Protein AF-A0A8H5ZX76-F1 (afdb_monomer)

Mean predicted aligned error: 10.45 Å

Radius of gyration: 18.91 Å; Cα contacts (8 Å, |Δi|>4): 348; chains: 1; bounding box: 47×40×50 Å

Nearest PDB structures (foldseek):
  5gxf-assembly1_B  TM=5.590E-01  e=1.821E-04  Ruegeria pomeroyi DSS-3
  8co4-assembly1_A  TM=6.534E-01  e=1.945E-02  Arabidopsis thaliana
  3nx4-assembly1_B  TM=5.456E-01  e=1.610E-03  Salmonella enterica subsp. enterica serovar Typhimurium str. LT2
  8ov9-assembly1_A  TM=5.724E-01  e=1.045E-01  Cyclocybe aegerita
  4a2c-assembly1_B  TM=4.705E-01  e=1.721E-01  Escherichia coli K-12

Solvent-accessible surface area (backbone atoms only — not comparable to full-atom values): 14217 Å² total; per-residue (Å²): 135,88,84,79,46,47,31,48,28,35,50,94,71,80,93,56,74,70,79,81,88,63,97,59,66,83,90,62,73,77,89,58,80,77,86,64,57,76,83,78,65,79,86,75,62,94,84,58,60,64,66,69,35,60,62,48,41,66,67,51,48,31,53,47,49,37,40,65,74,74,60,63,64,97,74,84,56,34,33,32,39,35,45,45,69,75,66,55,76,71,55,78,90,59,78,45,77,50,85,36,54,89,78,36,44,48,58,88,82,56,58,57,34,45,34,35,37,40,52,48,49,62,54,68,56,55,47,39,32,82,68,45,50,35,59,55,88,95,47,61,33,36,38,36,41,61,36,47,64,76,83,46,69,65,56,52,83,77,64,48,64,72,67,54,65,77,73,41,56,66,47,83,38,72,26,52,82,87,66,52,56,71,67,56,50,60,69,44,45,64,58,49,52,54,53,42,66,71,51,78,71,96,61,59,74,38,75,41,32,53,94,44,43,73,64,48,62,75,32,71,60,25,47,79,23,46,68,41,74,37,83,85,105

Organism: Petromyces alliaceus (NCBI:txid209559)

Sequence (233 aa):
MQRFHTALKWTELEPTRPQATCTTSPSSLRGCLPSAHKRQIFKLEPRVDSVAVAAPDNPVARSWMALQRRIIGDYWGRTVPRANKETLATVEELDDHVVLREPYALPPGVGPVHIILDCVSNGTAASGIPQTAQGVYGEKLQYGHVGNHMGRGAPLCDVLPMNMIQRRPISFLGSNAGCFAVQDWKTQMPEVLHMISGLEAPFEVFMAPLSEVASAWESEAALIKRLVVIPGL

Secondary structure (DSSP, 8-state):
-PPPEE--EE------PPPP--SS-GGG-SS------GGG--PPPTTS-HHHHHHHHHHHHHHHHHIIIII-SS--SEEEEEE-HHHHTT-TT-S--EE--TTT---TTS--EEEEEE---SS---THHHHH----TTSPEEEEE-S---SSS--HHHHS-THHHHHS-EEEEE-SGGGS-HHHHHHHHHHHHHHHHTSPPSS-EEEEEGGGHHHHHTSHHHHHSEEEEETT-

Foldseek 3Di:
DDDAQEEEEEDDDDQDFDDDPPVDDPVPPPDDPPPPPPLQDDDADPPFDPLLLVLCVQVLVLVVCCCPPPQDDPDHDYAYEYDYPVLVVLDPPHPYYDYADPLGADDPPQEAAQYYAYADAEDEDNLNHLVHHHHDAPHEREYEYEYHHPDDYDPSVVVHDPVSVVVHHYYYAYRHPVRDDSVSCSVCVVVSSVVSSPDDRSFAEDEDEPVCCVVVSPDPCSSRGRYDYDYPD

Structure (mmCIF, N/CA/C/O backbone):
data_AF-A0A8H5ZX76-F1
#
_entry.id   AF-A0A8H5ZX76-F1
#
loop_
_atom_site.group_PDB
_atom_site.id
_atom_site.type_symbol
_atom_site.label_atom_id
_atom_site.label_alt_id
_atom_site.label_comp_id
_atom_site.label_asym_id
_atom_site.label_entity_id
_atom_site.label_seq_id
_atom_site.pdbx_PDB_ins_code
_atom_site.Cartn_x
_atom_site.Cartn_y
_atom_site.Cartn_z
_atom_site.occupancy
_atom_site.B_iso_or_equiv
_atom_site.auth_seq_id
_atom_site.auth_comp_id
_atom_site.auth_asym_id
_atom_site.auth_atom_id
_atom_site.pdbx_PDB_model_num
ATOM 1 N N . MET A 1 1 ? -5.621 -21.187 -9.446 1.00 27.30 1 MET A N 1
ATOM 2 C CA . MET A 1 1 ? -4.831 -20.493 -8.408 1.00 27.30 1 MET A CA 1
ATOM 3 C C . MET A 1 1 ? -3.624 -19.879 -9.108 1.00 27.30 1 MET A C 1
ATOM 5 O O . MET A 1 1 ? -2.735 -20.618 -9.511 1.00 27.30 1 MET A O 1
ATOM 9 N N . GLN A 1 2 ? -3.667 -18.580 -9.418 1.00 26.27 2 GLN A N 1
ATOM 10 C CA . GLN A 1 2 ? -2.555 -17.871 -10.067 1.00 26.27 2 GLN A CA 1
ATOM 11 C C . GLN A 1 2 ? -1.504 -17.550 -8.995 1.00 26.27 2 GLN A C 1
ATOM 13 O O . GLN A 1 2 ? -1.848 -16.976 -7.965 1.00 26.27 2 GLN A O 1
ATOM 18 N N . ARG A 1 3 ? -0.253 -17.980 -9.197 1.00 24.61 3 ARG A N 1
ATOM 19 C CA . ARG A 1 3 ? 0.866 -17.669 -8.295 1.00 24.61 3 ARG A CA 1
ATOM 20 C C . ARG A 1 3 ? 1.514 -16.366 -8.756 1.00 24.61 3 ARG A C 1
ATOM 22 O O . ARG A 1 3 ? 2.030 -16.301 -9.868 1.00 24.61 3 ARG A O 1
ATOM 29 N N . PHE A 1 4 ? 1.458 -15.344 -7.911 1.00 30.14 4 PHE A N 1
ATOM 30 C CA . PHE A 1 4 ? 2.201 -14.099 -8.088 1.00 30.14 4 PHE A CA 1
ATOM 31 C C . PHE A 1 4 ? 3.596 -14.276 -7.482 1.00 30.14 4 PHE A C 1
ATOM 33 O O . PHE A 1 4 ? 3.701 -14.720 -6.344 1.00 30.14 4 PHE A O 1
ATOM 40 N N . HIS A 1 5 ? 4.651 -13.918 -8.217 1.00 31.56 5 HIS A N 1
ATOM 41 C CA . HIS A 1 5 ? 6.002 -13.850 -7.657 1.00 31.56 5 HIS A CA 1
ATOM 42 C C . HIS A 1 5 ? 6.218 -12.455 -7.055 1.00 31.56 5 HIS A C 1
ATOM 44 O O . HIS A 1 5 ? 6.108 -11.443 -7.757 1.00 31.56 5 HIS A O 1
ATOM 50 N N . THR A 1 6 ? 6.494 -12.381 -5.757 1.00 32.03 6 THR A N 1
ATOM 51 C CA . THR A 1 6 ? 6.547 -11.134 -4.981 1.00 32.03 6 THR A CA 1
ATOM 52 C C . THR A 1 6 ? 7.905 -11.017 -4.286 1.00 32.03 6 THR A C 1
ATOM 54 O O . THR A 1 6 ? 8.329 -11.922 -3.583 1.00 32.03 6 THR A O 1
ATOM 57 N N . ALA A 1 7 ? 8.596 -9.892 -4.483 1.00 29.67 7 ALA A N 1
ATOM 58 C CA . ALA A 1 7 ? 9.918 -9.571 -3.944 1.00 29.67 7 ALA A CA 1
ATOM 59 C C . ALA A 1 7 ? 9.867 -8.254 -3.145 1.00 29.67 7 ALA A C 1
ATOM 61 O O . ALA A 1 7 ? 9.905 -7.170 -3.725 1.00 29.67 7 ALA A O 1
ATOM 62 N N . LEU A 1 8 ? 9.779 -8.318 -1.817 1.00 28.95 8 LEU A N 1
ATOM 63 C CA . LEU A 1 8 ? 9.707 -7.144 -0.947 1.00 28.95 8 LEU A CA 1
ATOM 64 C C . LEU A 1 8 ? 11.082 -6.468 -0.752 1.00 28.95 8 LEU A C 1
ATOM 66 O O . LEU A 1 8 ? 12.129 -7.113 -0.730 1.00 28.95 8 LEU A O 1
ATOM 70 N N . LYS A 1 9 ? 11.087 -5.137 -0.617 1.00 38.53 9 LYS A N 1
ATOM 71 C CA . LYS A 1 9 ? 12.286 -4.281 -0.546 1.00 38.53 9 LYS A CA 1
ATOM 72 C C . LYS A 1 9 ? 12.264 -3.319 0.621 1.00 38.53 9 LYS A C 1
ATOM 74 O O . LYS A 1 9 ? 11.200 -2.962 1.103 1.00 38.53 9 LYS A O 1
ATOM 79 N N . TRP A 1 10 ? 13.444 -2.849 1.015 1.00 38.91 10 TRP A N 1
ATOM 80 C CA . TRP A 1 10 ? 13.631 -2.083 2.243 1.00 38.91 10 TRP A CA 1
ATOM 81 C C . TRP A 1 10 ? 14.367 -0.748 2.094 1.00 38.91 10 TRP A C 1
ATOM 83 O O . TRP A 1 10 ? 15.227 -0.631 1.225 1.00 38.91 10 TRP A O 1
ATOM 93 N N . THR A 1 11 ? 14.083 0.201 3.001 1.00 30.38 11 THR A N 1
ATOM 94 C CA . THR A 1 11 ? 14.938 1.356 3.354 1.00 30.38 11 THR A CA 1
ATOM 95 C C . THR A 1 11 ? 14.938 1.624 4.868 1.00 30.38 11 THR A C 1
ATOM 97 O O . THR A 1 11 ? 13.884 1.540 5.496 1.00 30.38 11 THR A O 1
ATOM 100 N N . GLU A 1 12 ? 16.104 1.959 5.435 1.00 26.73 12 GLU A N 1
ATOM 101 C CA . GLU A 1 12 ? 16.330 2.279 6.859 1.00 26.73 12 GLU A CA 1
ATOM 102 C C . GLU A 1 12 ? 15.584 3.567 7.235 1.00 26.73 12 GLU A C 1
ATOM 104 O O . GLU A 1 12 ? 15.950 4.645 6.769 1.00 26.73 12 GLU A O 1
ATOM 109 N N . LEU A 1 13 ? 14.493 3.465 8.000 1.00 37.62 13 LEU A N 1
ATOM 110 C CA . LEU A 1 13 ? 13.677 4.618 8.386 1.00 37.62 13 LEU A CA 1
ATOM 111 C C . LEU A 1 13 ? 13.185 4.477 9.826 1.00 37.62 13 LEU A C 1
ATOM 113 O O . LEU A 1 13 ? 12.739 3.408 10.237 1.00 37.62 13 LEU A O 1
ATOM 117 N N . GLU A 1 14 ? 13.265 5.583 10.565 1.00 33.66 14 GLU A N 1
ATOM 118 C CA . GLU A 1 14 ? 12.812 5.700 11.952 1.00 33.66 14 GLU A CA 1
ATOM 119 C C . GLU A 1 14 ? 11.299 5.433 12.091 1.00 33.66 14 GLU A C 1
ATOM 121 O O . GLU A 1 14 ? 10.531 5.735 11.166 1.00 33.66 14 GLU A O 1
ATOM 126 N N . PRO A 1 15 ? 10.838 4.907 13.242 1.00 36.09 15 PRO A N 1
ATOM 127 C CA . PRO A 1 15 ? 9.416 4.719 13.510 1.00 36.09 15 PRO A CA 1
ATOM 128 C C . PRO A 1 15 ? 8.674 6.061 13.436 1.00 36.09 15 PRO A C 1
ATOM 130 O O . PRO A 1 15 ? 9.053 7.044 14.072 1.00 36.09 15 PRO A O 1
ATOM 133 N N . THR A 1 16 ? 7.601 6.122 12.644 1.00 45.28 16 THR A N 1
ATOM 134 C CA . THR A 1 16 ? 6.800 7.345 12.474 1.00 45.28 16 THR A CA 1
ATOM 135 C C . THR A 1 16 ? 5.389 7.192 13.008 1.00 45.28 16 THR A C 1
ATOM 137 O O . THR A 1 16 ? 4.807 6.113 12.958 1.00 45.28 16 THR A O 1
ATOM 140 N N . ARG A 1 17 ? 4.832 8.324 13.453 1.00 47.00 17 ARG A N 1
ATOM 141 C CA . ARG A 1 17 ? 3.482 8.448 14.012 1.00 47.00 17 ARG A CA 1
ATOM 142 C C . ARG A 1 17 ? 2.399 7.849 13.102 1.00 47.00 17 ARG A C 1
ATOM 144 O O . ARG A 1 17 ? 2.505 7.979 11.877 1.00 47.00 17 ARG A O 1
ATOM 151 N N . PRO A 1 18 ? 1.330 7.267 13.677 1.00 39.28 18 PRO A N 1
ATOM 152 C CA . PRO A 1 18 ? 0.197 6.777 12.907 1.00 39.28 18 PRO A CA 1
ATOM 153 C C . PRO A 1 18 ? -0.405 7.928 12.095 1.00 39.28 18 PRO A C 1
ATOM 155 O O . PRO A 1 18 ? -0.518 9.057 12.570 1.00 39.28 18 PRO A O 1
ATOM 158 N N . GLN A 1 19 ? -0.774 7.655 10.844 1.00 41.47 19 GLN A N 1
ATOM 159 C CA . GLN A 1 19 ? -1.487 8.605 9.990 1.00 41.47 19 GLN A CA 1
ATOM 160 C C . GLN A 1 19 ? -2.975 8.250 9.965 1.00 41.47 19 GLN A C 1
ATOM 162 O O . GLN A 1 19 ? -3.356 7.167 9.514 1.00 41.47 19 GLN A O 1
ATOM 167 N N . ALA A 1 20 ? -3.831 9.178 10.399 1.00 35.56 20 ALA A N 1
ATOM 168 C CA . ALA A 1 20 ? -5.268 9.091 10.168 1.00 35.56 20 ALA A CA 1
ATOM 169 C C . ALA A 1 20 ? -5.545 9.653 8.781 1.00 35.56 20 ALA A C 1
ATOM 171 O O . ALA A 1 20 ? -5.401 10.850 8.547 1.00 35.56 20 ALA A O 1
ATOM 172 N N . THR A 1 21 ? -6.037 8.819 7.872 1.00 30.53 21 THR A N 1
ATOM 173 C CA . THR A 1 21 ? -6.887 9.331 6.798 1.00 30.53 21 THR A CA 1
ATOM 174 C C . THR A 1 21 ? -8.313 9.398 7.317 1.00 30.53 21 THR A C 1
ATOM 176 O O . THR A 1 21 ? -9.112 8.508 7.052 1.00 30.53 21 THR A O 1
ATOM 179 N N . CYS A 1 22 ? -8.616 10.444 8.087 1.00 28.52 22 CYS A N 1
ATOM 180 C CA . CYS A 1 22 ? -9.990 10.880 8.280 1.00 28.52 22 CYS A CA 1
ATOM 181 C C . CYS A 1 22 ? -10.283 11.896 7.171 1.00 28.52 22 CYS A C 1
ATOM 183 O O . CYS A 1 22 ? -9.659 12.953 7.118 1.00 28.52 22 CYS A O 1
ATOM 185 N N . THR A 1 23 ? -11.203 11.587 6.259 1.00 28.20 23 THR A N 1
ATOM 186 C CA . THR A 1 23 ? -11.664 12.531 5.221 1.00 28.20 23 THR A CA 1
ATOM 187 C C . THR A 1 23 ? -12.542 13.654 5.785 1.00 28.20 23 THR A C 1
ATOM 189 O O . THR A 1 23 ? -13.078 14.460 5.029 1.00 28.20 23 THR A O 1
ATOM 192 N N . THR A 1 24 ? -12.660 13.755 7.110 1.00 29.44 24 THR A N 1
ATOM 193 C CA . THR A 1 24 ? -13.382 14.812 7.816 1.00 29.44 24 THR A CA 1
ATOM 194 C C . THR A 1 24 ? -12.569 15.308 9.012 1.00 29.44 24 THR A C 1
ATOM 196 O O . THR A 1 24 ? -12.087 14.519 9.822 1.00 29.44 24 THR A O 1
ATOM 199 N N . SER A 1 25 ? -12.410 16.632 9.106 1.00 26.75 25 SER A N 1
ATOM 200 C CA . SER A 1 25 ? -11.682 17.348 10.167 1.00 26.75 25 SER A CA 1
ATOM 201 C C . SER A 1 25 ? -12.006 16.830 11.587 1.00 26.75 25 SER A C 1
ATOM 203 O O . SER A 1 25 ? -13.183 16.567 11.867 1.00 26.75 25 SER A O 1
ATOM 205 N N . PRO A 1 26 ? -11.027 16.772 12.519 1.00 32.47 26 PRO A N 1
ATOM 206 C CA . PRO A 1 26 ? -11.224 16.325 13.907 1.00 32.47 26 PRO A CA 1
ATOM 207 C C . PRO A 1 26 ? -12.321 17.081 14.673 1.00 32.47 26 PRO A C 1
ATOM 209 O O . PRO A 1 26 ? -12.922 16.543 15.599 1.00 32.47 26 PRO A O 1
ATOM 212 N N . SER A 1 27 ? -12.640 18.312 14.263 1.00 31.33 27 SER A N 1
ATOM 213 C CA . SER A 1 27 ? -13.701 19.130 14.864 1.00 31.33 27 SER A CA 1
ATOM 214 C C . SER A 1 27 ? -15.132 18.653 14.567 1.00 31.33 27 SER A C 1
ATOM 216 O O . SER A 1 27 ? -16.074 19.188 15.143 1.00 31.33 27 SER A O 1
ATOM 218 N N . SER A 1 28 ? -15.317 17.644 13.708 1.00 32.44 28 SER A N 1
ATOM 219 C CA . SER A 1 28 ? -16.639 17.145 13.284 1.00 32.44 28 SER A CA 1
ATOM 220 C C . SER A 1 28 ? -17.084 15.830 13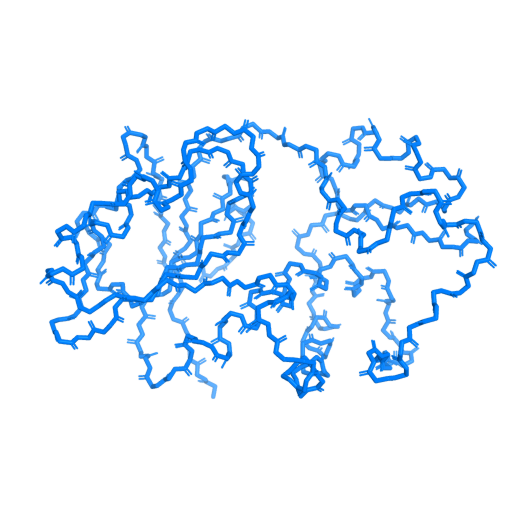.946 1.00 32.44 28 SER A C 1
ATOM 222 O O . SER A 1 28 ? -18.188 15.359 13.691 1.00 32.44 28 SER A O 1
ATOM 224 N N . LEU A 1 29 ? -16.267 15.248 14.832 1.00 40.50 29 LEU A N 1
ATOM 225 C CA . LEU A 1 29 ? -16.519 13.926 15.430 1.00 40.50 29 LEU A CA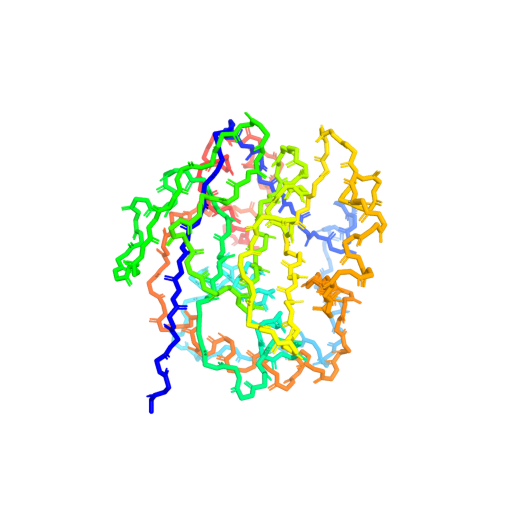 1
ATOM 226 C C . LEU A 1 29 ? -17.470 13.929 16.644 1.00 40.50 29 LEU A C 1
ATOM 228 O O . LEU A 1 29 ? -17.732 12.874 17.222 1.00 40.50 29 LEU A O 1
ATOM 232 N N . ARG A 1 30 ? -18.038 15.079 17.037 1.00 33.28 30 ARG A N 1
ATOM 233 C CA . ARG A 1 30 ? -19.100 15.113 18.056 1.00 33.28 30 ARG A CA 1
ATOM 234 C C . ARG A 1 30 ? -20.464 14.843 17.414 1.00 33.28 30 ARG A C 1
ATOM 236 O O . ARG A 1 30 ? -21.066 15.730 16.823 1.00 33.28 30 ARG A O 1
ATOM 243 N N . GLY A 1 31 ? -20.974 13.627 17.601 1.00 37.25 31 GLY A N 1
ATOM 244 C CA . GLY A 1 31 ? -22.419 13.371 17.640 1.00 37.25 31 GLY A CA 1
ATOM 245 C C . GLY A 1 31 ? -23.151 13.148 16.315 1.00 37.25 31 GLY A C 1
ATOM 246 O O . GLY A 1 31 ? -24.376 13.110 16.325 1.00 37.25 31 GLY A O 1
ATOM 247 N N . CYS A 1 32 ? -22.461 12.949 15.194 1.00 33.22 32 CYS A N 1
ATOM 248 C CA . CYS A 1 32 ? -23.103 12.473 13.970 1.00 33.22 32 CYS A CA 1
ATOM 249 C C . CYS A 1 32 ? -22.567 11.083 13.633 1.00 33.22 32 CYS A C 1
ATOM 251 O O . CYS A 1 32 ? -21.366 10.925 13.422 1.00 33.22 32 CYS A O 1
ATOM 253 N N . LEU A 1 33 ? -23.457 10.089 13.506 1.00 41.69 33 LEU A N 1
ATOM 254 C CA . LEU A 1 33 ? -23.220 9.017 12.537 1.00 41.69 33 LEU A CA 1
ATOM 255 C C . LEU A 1 33 ? -22.737 9.724 11.267 1.00 41.69 33 LEU A C 1
ATOM 257 O O . LEU A 1 33 ? -23.465 10.608 10.796 1.00 41.69 33 LEU A O 1
ATOM 261 N N . PRO A 1 34 ? -21.531 9.444 10.744 1.00 49.47 34 PRO A N 1
ATOM 262 C CA . PRO A 1 34 ? -21.146 10.034 9.479 1.00 49.47 34 PRO A CA 1
ATOM 263 C C . PRO A 1 34 ? -22.279 9.701 8.516 1.00 49.47 34 PRO A C 1
ATOM 265 O O . PRO A 1 34 ? -22.672 8.537 8.401 1.00 49.47 34 PRO A O 1
ATOM 268 N N . SER A 1 35 ? -22.870 10.724 7.896 1.00 43.75 35 SER A N 1
ATOM 269 C CA . SER A 1 35 ? -23.821 10.541 6.804 1.00 43.75 35 SER A CA 1
ATOM 270 C C . SER A 1 35 ? -23.036 9.965 5.628 1.00 43.75 35 SER A C 1
ATOM 272 O O . SER A 1 35 ? -22.747 10.643 4.644 1.00 43.75 35 SER A O 1
ATOM 274 N N . ALA A 1 36 ? -22.626 8.707 5.758 1.00 56.34 36 ALA A N 1
ATOM 275 C CA . ALA A 1 36 ? -22.035 7.944 4.698 1.00 56.34 36 ALA A CA 1
ATOM 276 C C . ALA A 1 36 ? -23.128 7.792 3.652 1.00 56.34 36 ALA A C 1
ATOM 278 O O . ALA A 1 36 ? -24.249 7.351 3.939 1.00 56.34 36 ALA A O 1
ATOM 279 N N . HIS A 1 37 ? -22.818 8.176 2.419 1.00 62.88 37 HIS A N 1
ATOM 280 C CA . HIS A 1 37 ? -23.694 7.851 1.311 1.00 62.88 37 HIS A CA 1
ATOM 281 C C . HIS A 1 37 ? -23.930 6.338 1.365 1.00 62.88 37 HIS A C 1
ATOM 283 O O . HIS A 1 37 ? -22.962 5.585 1.342 1.00 62.88 37 HIS A O 1
ATOM 289 N N . LYS A 1 38 ? -25.191 5.872 1.397 1.00 65.94 38 LYS A N 1
ATOM 290 C CA . LYS A 1 38 ? -25.542 4.428 1.477 1.00 65.94 38 LYS A CA 1
ATOM 291 C C . LYS A 1 38 ? -24.759 3.542 0.493 1.00 65.94 38 LYS A C 1
ATOM 293 O O . LYS A 1 38 ? -24.587 2.353 0.701 1.00 65.94 38 LYS A O 1
ATOM 298 N N . ARG A 1 39 ? -24.285 4.154 -0.592 1.00 68.44 39 ARG A N 1
ATOM 299 C CA . ARG A 1 39 ? -23.447 3.599 -1.657 1.00 68.44 39 ARG A CA 1
ATOM 300 C C . ARG A 1 39 ? -22.003 3.258 -1.246 1.00 68.44 39 ARG A C 1
ATOM 302 O O . ARG A 1 39 ? -21.308 2.679 -2.071 1.00 68.44 39 ARG A O 1
ATOM 309 N N . GLN A 1 40 ? -21.555 3.644 -0.057 1.00 69.75 40 GLN A N 1
ATOM 310 C CA . GLN A 1 40 ? -20.205 3.426 0.481 1.00 69.75 40 GLN A CA 1
ATOM 311 C C . GLN A 1 40 ? -20.237 2.632 1.797 1.00 69.75 40 GLN A C 1
ATOM 313 O O . GLN A 1 40 ? -19.253 2.600 2.526 1.00 69.75 40 GLN A O 1
ATOM 318 N N . ILE A 1 41 ? -21.379 2.012 2.107 1.00 80.31 41 ILE A N 1
ATOM 319 C CA . ILE A 1 41 ? -21.549 1.145 3.269 1.00 80.31 41 ILE A CA 1
ATOM 320 C C . ILE A 1 41 ? -21.467 -0.296 2.778 1.00 80.31 41 ILE A C 1
ATOM 322 O O . ILE A 1 41 ? -22.225 -0.695 1.892 1.00 80.31 41 ILE A O 1
ATOM 326 N N . PHE A 1 42 ? -20.563 -1.066 3.371 1.00 82.75 42 PHE A N 1
ATOM 327 C CA . PHE A 1 42 ? -20.380 -2.480 3.076 1.00 82.75 42 PHE A CA 1
ATOM 328 C C . PHE A 1 42 ? -20.764 -3.299 4.301 1.00 82.75 42 PHE A C 1
ATOM 330 O O . PHE A 1 42 ? -20.444 -2.937 5.432 1.00 82.75 42 PHE A O 1
ATOM 337 N N . LYS A 1 43 ? -21.514 -4.377 4.075 1.00 85.94 43 LYS A N 1
ATOM 338 C CA . LYS A 1 43 ? -21.977 -5.251 5.149 1.00 85.94 43 LYS A CA 1
ATOM 339 C C . LYS A 1 43 ? -20.884 -6.267 5.462 1.00 85.94 43 LYS A C 1
ATOM 341 O O . LYS A 1 43 ? -20.492 -7.014 4.573 1.00 85.94 43 LYS A O 1
ATOM 346 N N . LEU A 1 44 ? -20.445 -6.305 6.717 1.00 85.94 44 LEU A N 1
ATOM 347 C CA . LEU A 1 44 ? -19.606 -7.387 7.225 1.00 85.94 44 LEU A CA 1
ATOM 348 C C . LEU A 1 44 ? -20.456 -8.630 7.499 1.00 85.94 44 LEU A C 1
ATOM 350 O O . LEU A 1 44 ? -21.648 -8.532 7.820 1.00 85.94 44 LEU A O 1
ATOM 354 N N . GLU A 1 45 ? -19.850 -9.806 7.369 1.00 85.75 45 GLU A N 1
ATOM 355 C CA . GLU A 1 45 ? -20.507 -11.047 7.761 1.00 85.75 45 GLU A CA 1
ATOM 356 C C . GLU A 1 45 ? -20.738 -11.072 9.286 1.00 85.75 45 GLU A C 1
ATOM 358 O O . GLU A 1 45 ? -19.894 -10.587 10.038 1.00 85.75 45 GLU A O 1
ATOM 363 N N . PRO A 1 46 ? -21.850 -11.648 9.786 1.00 84.25 46 PRO A N 1
ATOM 364 C CA . PRO A 1 46 ? -22.238 -11.527 11.198 1.00 84.25 46 PRO A CA 1
ATOM 365 C C . PRO A 1 46 ? -21.236 -12.062 12.231 1.00 84.25 46 PRO A C 1
ATOM 367 O O . PRO A 1 46 ? -21.377 -11.765 13.411 1.00 84.25 46 PRO A O 1
ATOM 370 N N . ARG A 1 47 ? -20.281 -12.898 11.813 1.00 87.31 47 ARG A N 1
ATOM 371 C CA . ARG A 1 47 ? -19.291 -13.544 12.692 1.00 87.31 47 ARG A CA 1
ATOM 372 C C . ARG A 1 47 ? -17.896 -12.938 12.577 1.00 87.31 47 ARG A C 1
ATOM 374 O O . ARG A 1 47 ? -16.986 -13.406 13.251 1.00 87.31 47 ARG A O 1
ATOM 381 N N . VAL A 1 48 ? -17.726 -11.946 11.710 1.00 86.31 48 VAL A N 1
ATOM 382 C CA . VAL A 1 48 ? -16.430 -11.323 11.465 1.00 86.31 48 VAL A CA 1
ATOM 383 C C . VAL A 1 48 ? -16.181 -10.260 12.525 1.00 86.31 48 VAL A C 1
ATOM 385 O O . VAL A 1 48 ? -17.021 -9.388 12.749 1.00 86.31 48 VAL A O 1
ATOM 388 N N . ASP A 1 49 ? -15.020 -10.335 13.170 1.00 88.50 49 ASP A N 1
ATOM 389 C CA . ASP A 1 49 ? -14.580 -9.314 14.112 1.00 88.50 49 ASP A CA 1
ATOM 390 C C . ASP A 1 49 ? -14.325 -7.994 13.367 1.00 88.50 49 ASP A C 1
ATOM 392 O O . ASP A 1 49 ? -13.424 -7.869 12.534 1.00 88.50 49 ASP A O 1
ATOM 396 N N . SER A 1 50 ? -15.136 -6.982 13.676 1.00 88.50 50 SER A N 1
ATOM 397 C CA . SER A 1 50 ? -15.025 -5.659 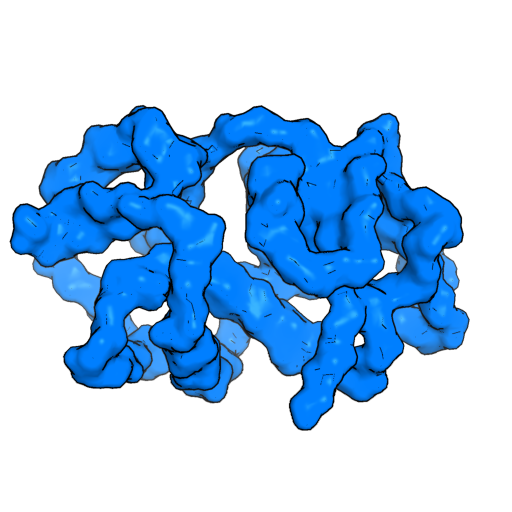13.066 1.00 88.50 50 SER A CA 1
ATOM 398 C C . SER A 1 50 ? -13.689 -4.969 13.348 1.00 88.50 50 SER A C 1
ATOM 400 O O . SER A 1 50 ? -13.242 -4.183 12.516 1.00 88.50 50 SER A O 1
ATOM 402 N N . VAL A 1 51 ? -13.038 -5.255 14.482 1.00 87.50 51 VAL A N 1
ATOM 403 C CA . VAL A 1 51 ? -11.725 -4.688 14.824 1.00 87.50 51 VAL A CA 1
ATOM 404 C C . VAL A 1 51 ? -10.64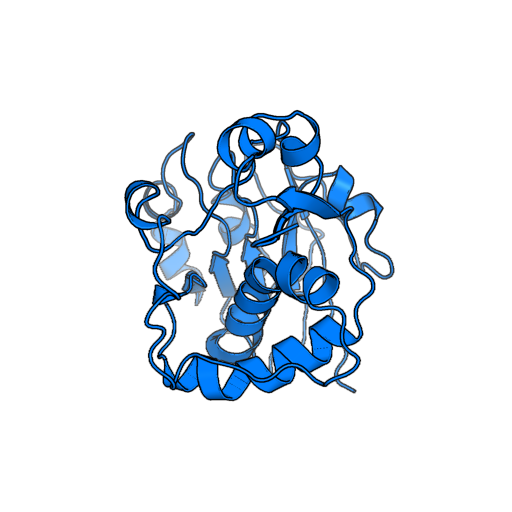8 -5.314 13.944 1.00 87.50 51 VAL A C 1
ATOM 406 O O . VAL A 1 51 ? -9.849 -4.588 13.345 1.00 87.50 51 VAL A O 1
ATOM 409 N N . ALA A 1 52 ? -10.684 -6.642 13.803 1.00 86.00 52 ALA A N 1
ATOM 410 C CA . ALA A 1 52 ? -9.779 -7.392 12.937 1.00 86.00 52 ALA A CA 1
ATOM 411 C C . ALA A 1 52 ? -9.889 -6.972 11.462 1.00 86.00 52 ALA A C 1
ATOM 413 O O . ALA A 1 52 ? -8.890 -6.995 10.753 1.00 86.00 52 ALA A O 1
ATOM 414 N N . VAL A 1 53 ? -11.066 -6.521 11.008 1.00 86.75 53 VAL A N 1
ATOM 415 C CA . VAL A 1 53 ? -11.251 -5.975 9.650 1.00 86.75 53 VAL A CA 1
ATOM 416 C C . VAL A 1 53 ? -10.835 -4.510 9.539 1.00 86.75 53 VAL A C 1
ATOM 418 O O . VAL A 1 53 ? -10.154 -4.132 8.585 1.00 86.75 53 VAL A O 1
ATOM 421 N N . ALA A 1 54 ? -11.229 -3.663 10.493 1.00 85.94 54 ALA A N 1
ATOM 422 C CA . ALA A 1 54 ? -11.000 -2.220 10.414 1.00 85.94 54 ALA A CA 1
ATOM 423 C C . ALA A 1 54 ? -9.508 -1.856 10.398 1.00 85.94 54 ALA A C 1
ATOM 425 O O . ALA A 1 54 ? -9.100 -0.892 9.745 1.00 85.94 54 ALA A O 1
ATOM 426 N N . ALA A 1 55 ? -8.686 -2.623 11.115 1.00 84.25 55 ALA A N 1
ATOM 427 C CA . ALA A 1 55 ? -7.263 -2.356 11.238 1.00 84.25 55 ALA A CA 1
ATOM 428 C C . ALA A 1 55 ? -6.503 -2.489 9.889 1.00 84.25 55 ALA A C 1
ATOM 430 O O . ALA A 1 55 ? -5.813 -1.525 9.511 1.00 84.25 55 ALA A O 1
ATOM 431 N N . PRO A 1 56 ? -6.642 -3.603 9.135 1.00 83.62 56 PRO A N 1
ATOM 432 C CA . PRO A 1 56 ? -6.011 -3.799 7.827 1.00 83.62 56 PRO A CA 1
ATOM 433 C C . PRO A 1 56 ? -6.771 -3.195 6.641 1.00 83.62 56 PRO A C 1
ATOM 435 O O . PRO A 1 56 ? -6.140 -3.026 5.600 1.00 83.62 56 PRO A O 1
ATOM 438 N N . ASP A 1 57 ? -8.057 -2.839 6.765 1.00 84.25 57 ASP A N 1
ATOM 439 C CA . ASP A 1 57 ? -8.883 -2.351 5.643 1.00 84.25 57 ASP A CA 1
ATOM 440 C C . ASP A 1 57 ? -8.168 -1.297 4.797 1.00 84.25 57 ASP A C 1
ATOM 442 O O . ASP A 1 57 ? -7.868 -1.517 3.630 1.00 84.25 57 ASP A O 1
ATOM 446 N N . ASN A 1 58 ? -7.776 -0.178 5.398 1.00 82.94 58 ASN A N 1
ATOM 447 C CA . ASN A 1 58 ? -7.164 0.915 4.649 1.00 82.94 58 ASN A CA 1
ATOM 448 C C . ASN A 1 58 ? -5.860 0.520 3.898 1.00 82.94 58 ASN A C 1
ATOM 450 O O . ASN A 1 58 ? -5.779 0.779 2.695 1.00 82.94 58 ASN A O 1
ATOM 454 N N . PRO A 1 59 ? -4.827 -0.085 4.525 1.00 78.75 59 PRO A N 1
ATOM 455 C CA . PRO A 1 59 ? -3.606 -0.464 3.804 1.00 78.75 59 PRO A CA 1
ATOM 456 C C . PRO A 1 59 ? -3.809 -1.616 2.806 1.00 78.75 59 PRO A C 1
ATOM 458 O O . PRO A 1 59 ? -3.240 -1.579 1.709 1.00 78.75 59 PRO A O 1
ATOM 461 N N . VAL A 1 60 ? -4.628 -2.615 3.149 1.00 85.31 60 VAL A N 1
ATOM 462 C CA . VAL A 1 60 ? -4.882 -3.771 2.279 1.00 85.31 60 VAL A CA 1
ATOM 463 C C . VAL A 1 60 ? -5.724 -3.358 1.080 1.00 85.31 60 VAL A C 1
ATOM 465 O O . VAL A 1 60 ? -5.360 -3.659 -0.055 1.00 85.31 60 VAL A O 1
ATOM 468 N N . ALA A 1 61 ? -6.793 -2.594 1.296 1.00 84.44 61 ALA A N 1
ATOM 469 C CA . ALA A 1 61 ? 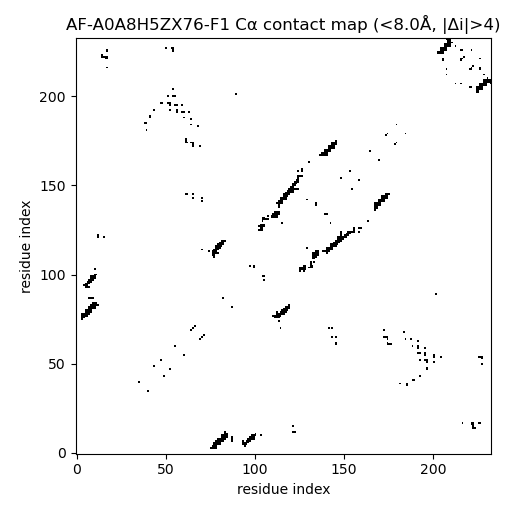-7.687 -2.169 0.233 1.00 84.44 61 ALA A CA 1
ATOM 470 C C . ALA A 1 61 ? -6.986 -1.252 -0.782 1.00 84.44 61 ALA A C 1
ATOM 472 O O . ALA A 1 61 ? -7.212 -1.386 -1.982 1.00 84.44 61 ALA A O 1
ATOM 473 N N . ARG A 1 62 ? -6.077 -0.362 -0.352 1.00 83.81 62 ARG A N 1
ATOM 474 C CA . ARG A 1 62 ? -5.281 0.458 -1.291 1.00 83.81 62 ARG A CA 1
ATOM 475 C C . ARG A 1 62 ? -4.350 -0.381 -2.159 1.00 83.81 62 ARG A C 1
ATOM 477 O O . ARG A 1 62 ? -4.332 -0.197 -3.376 1.00 83.81 62 ARG A O 1
ATOM 484 N N . SER A 1 63 ? -3.618 -1.314 -1.550 1.00 83.62 63 SER A N 1
ATOM 485 C CA . SER A 1 63 ? -2.731 -2.231 -2.275 1.00 83.62 63 SER A CA 1
ATOM 486 C C . SER A 1 63 ? -3.523 -3.114 -3.239 1.00 83.62 63 SER A C 1
ATOM 488 O O . SER A 1 63 ? -3.166 -3.223 -4.410 1.00 83.62 63 SER A O 1
ATOM 490 N N . TRP A 1 64 ? -4.655 -3.660 -2.788 1.00 85.88 64 TRP A N 1
ATOM 491 C CA . TRP A 1 64 ? -5.563 -4.450 -3.614 1.00 85.88 64 TRP A CA 1
ATOM 492 C C . TRP A 1 64 ? -6.065 -3.661 -4.819 1.00 85.88 64 TRP A C 1
ATOM 494 O O . TRP A 1 64 ? -5.969 -4.126 -5.949 1.00 85.88 64 TRP A O 1
ATOM 504 N N . MET A 1 65 ? -6.561 -2.442 -4.603 1.00 85.00 65 MET A N 1
ATOM 505 C CA . MET A 1 65 ? -7.079 -1.610 -5.686 1.00 85.00 65 MET A CA 1
ATOM 506 C C . MET A 1 65 ? -5.982 -1.207 -6.675 1.00 85.00 65 MET A C 1
ATOM 508 O O . MET A 1 65 ? -6.234 -1.168 -7.881 1.00 85.00 65 MET A O 1
ATOM 512 N N . ALA A 1 66 ? -4.761 -0.943 -6.194 1.00 82.81 66 ALA A N 1
ATOM 513 C CA . ALA A 1 66 ? -3.603 -0.724 -7.058 1.00 82.81 66 ALA A CA 1
ATOM 514 C C . ALA A 1 66 ? -3.352 -1.946 -7.951 1.00 82.81 66 ALA A C 1
ATOM 516 O O . ALA A 1 66 ? -3.227 -1.801 -9.169 1.00 82.81 66 ALA A O 1
ATOM 517 N N . LEU A 1 67 ? -3.339 -3.137 -7.344 1.00 82.94 67 LEU A N 1
ATOM 518 C CA . LEU A 1 67 ? -3.103 -4.402 -8.027 1.00 82.94 67 LEU A CA 1
ATOM 519 C C . LEU A 1 67 ? -4.224 -4.709 -9.030 1.00 82.94 67 LEU A C 1
ATOM 521 O O . LEU A 1 67 ? -3.985 -4.689 -10.233 1.00 82.94 67 LEU A O 1
ATOM 525 N N . GLN A 1 68 ? -5.461 -4.880 -8.572 1.00 80.06 68 GLN A N 1
ATOM 526 C CA . GLN A 1 68 ? -6.587 -5.326 -9.399 1.00 80.06 68 GLN A CA 1
ATOM 527 C C . GLN A 1 68 ? -6.970 -4.375 -10.531 1.00 80.06 68 GLN A C 1
ATOM 529 O O . GLN A 1 68 ? -7.323 -4.822 -11.616 1.00 80.06 68 GLN A O 1
ATOM 534 N N . ARG A 1 69 ? -6.956 -3.056 -10.302 1.00 72.19 69 ARG A N 1
ATOM 535 C CA . ARG A 1 69 ? -7.534 -2.110 -11.275 1.00 72.19 69 ARG A CA 1
ATOM 536 C C . ARG A 1 69 ? -6.535 -1.466 -12.208 1.00 72.19 69 ARG A C 1
ATOM 538 O O . ARG A 1 69 ? -6.947 -0.874 -13.202 1.00 72.19 69 ARG A O 1
ATOM 545 N N . ARG A 1 70 ? -5.252 -1.497 -11.865 1.00 66.19 70 ARG A N 1
ATOM 546 C CA . ARG A 1 70 ? -4.247 -0.737 -12.611 1.00 66.19 70 ARG A CA 1
ATOM 547 C C . ARG A 1 70 ? -3.071 -1.588 -13.042 1.00 66.19 70 ARG A C 1
ATOM 549 O O . ARG A 1 70 ? -2.492 -1.287 -14.078 1.00 66.19 70 ARG A O 1
ATOM 556 N N . ILE A 1 71 ? -2.762 -2.625 -12.270 1.00 66.25 71 ILE A N 1
ATOM 557 C CA . ILE A 1 71 ? -1.540 -3.399 -12.427 1.00 66.25 71 ILE A CA 1
ATOM 558 C C . ILE A 1 71 ? -1.785 -4.776 -13.050 1.00 66.25 71 ILE A C 1
ATOM 560 O O . ILE A 1 71 ? -0.992 -5.211 -13.887 1.00 66.25 71 ILE A O 1
ATOM 564 N N . ILE A 1 72 ? -2.895 -5.432 -12.715 1.00 57.81 72 ILE A N 1
ATOM 565 C CA . ILE A 1 72 ? -3.242 -6.749 -13.244 1.00 57.81 72 ILE A CA 1
ATOM 566 C C . ILE A 1 72 ? -3.793 -6.609 -14.675 1.00 57.81 72 ILE A C 1
ATOM 568 O O . ILE A 1 72 ? -4.951 -6.269 -14.906 1.00 57.81 72 ILE A O 1
ATOM 572 N N . GLY A 1 73 ? -2.903 -6.853 -15.637 1.00 53.62 73 GLY A N 1
ATOM 573 C CA . GLY A 1 73 ? -3.192 -7.526 -16.910 1.00 53.62 73 GLY A CA 1
ATOM 574 C C . GLY A 1 73 ? -2.568 -8.931 -16.886 1.00 53.62 73 GLY A C 1
ATOM 575 O O . GLY A 1 73 ? -2.204 -9.399 -15.809 1.00 53.62 73 GLY A O 1
ATOM 576 N N . ASP A 1 74 ? -2.357 -9.571 -18.042 1.00 44.81 74 ASP A N 1
ATOM 577 C CA . ASP A 1 74 ? -1.680 -10.884 -18.183 1.00 44.81 74 ASP A CA 1
ATOM 578 C C . ASP A 1 74 ? -0.174 -10.871 -17.806 1.00 44.81 74 ASP A C 1
ATOM 580 O O . ASP A 1 74 ? 0.634 -11.615 -18.363 1.00 44.81 74 ASP A O 1
ATOM 584 N N . TYR A 1 75 ? 0.246 -10.000 -16.886 1.00 53.06 75 TYR A N 1
ATOM 585 C CA . TYR A 1 75 ? 1.631 -9.879 -16.454 1.00 53.06 75 TYR A CA 1
ATOM 586 C C . TYR A 1 75 ? 2.002 -11.038 -15.530 1.00 53.06 75 TYR A C 1
ATOM 588 O O . TYR A 1 75 ? 1.579 -11.111 -14.376 1.00 53.06 75 TYR A O 1
ATOM 596 N N . TRP A 1 76 ? 2.862 -11.913 -16.039 1.00 47.25 76 TRP A N 1
ATOM 597 C CA . TRP A 1 76 ? 3.553 -12.936 -15.267 1.00 47.25 76 TRP A CA 1
ATOM 598 C C . TRP A 1 76 ? 4.930 -12.401 -14.864 1.00 47.25 76 TRP A C 1
ATOM 600 O O . TRP A 1 76 ? 5.785 -12.187 -15.718 1.00 47.25 76 TRP A O 1
ATOM 610 N N . GLY A 1 77 ? 5.181 -12.186 -13.568 1.00 55.50 77 GLY A N 1
ATOM 611 C CA . GLY A 1 77 ? 6.539 -11.893 -13.098 1.00 55.50 77 GLY A CA 1
ATOM 612 C C . GLY A 1 77 ? 6.641 -11.230 -11.729 1.00 55.50 77 GLY A C 1
ATOM 613 O O . GLY A 1 77 ? 5.716 -11.292 -10.925 1.00 55.50 77 GLY A O 1
ATOM 614 N N . ARG A 1 78 ? 7.810 -10.629 -11.454 1.00 60.03 78 ARG A N 1
ATOM 615 C CA . ARG A 1 78 ? 8.168 -10.119 -10.123 1.00 60.03 78 ARG A CA 1
ATOM 616 C C . ARG A 1 78 ? 7.477 -8.791 -9.803 1.00 60.03 78 ARG A C 1
ATOM 618 O O . ARG A 1 78 ? 7.666 -7.798 -10.515 1.00 60.03 78 ARG A O 1
ATOM 625 N N . THR A 1 79 ? 6.749 -8.775 -8.690 1.00 65.31 79 THR A N 1
ATOM 626 C CA . THR A 1 79 ? 6.223 -7.567 -8.044 1.00 65.31 79 THR A CA 1
ATOM 627 C C . THR A 1 79 ? 7.155 -7.134 -6.936 1.00 65.31 79 THR A C 1
ATOM 629 O O . THR A 1 79 ? 7.570 -7.952 -6.127 1.00 65.31 79 THR A O 1
ATOM 632 N N . VAL A 1 80 ? 7.475 -5.846 -6.883 1.00 61.78 80 VAL A N 1
ATOM 633 C CA . VAL A 1 80 ? 8.414 -5.302 -5.911 1.00 61.78 80 VAL A CA 1
ATOM 634 C C . VAL A 1 80 ? 7.725 -4.335 -4.954 1.00 61.78 80 VAL A C 1
ATOM 636 O O . VAL A 1 80 ? 7.687 -3.137 -5.244 1.00 61.78 80 VAL A O 1
ATOM 639 N N . PRO A 1 81 ? 7.192 -4.801 -3.820 1.00 62.22 81 PRO A N 1
ATOM 640 C CA . PRO A 1 81 ? 6.760 -3.907 -2.752 1.00 62.22 81 PRO A CA 1
ATOM 641 C C . PRO A 1 81 ? 7.946 -3.330 -1.955 1.00 62.22 81 PRO A C 1
ATOM 643 O O . PRO A 1 81 ? 8.989 -3.966 -1.855 1.00 62.22 81 PRO A O 1
ATOM 646 N N . ARG A 1 82 ? 7.814 -2.127 -1.382 1.00 66.06 82 ARG A N 1
ATOM 647 C CA . ARG A 1 82 ? 8.833 -1.486 -0.518 1.00 66.06 82 ARG A CA 1
ATOM 648 C C . ARG A 1 82 ? 8.268 -1.223 0.892 1.00 66.06 82 ARG A C 1
ATOM 650 O O . ARG A 1 82 ? 7.248 -0.551 0.996 1.00 66.06 82 ARG A O 1
ATOM 657 N N . ALA A 1 83 ? 8.918 -1.725 1.947 1.00 64.25 83 ALA A N 1
ATOM 658 C CA . ALA A 1 83 ? 8.525 -1.661 3.365 1.00 64.25 83 ALA A CA 1
ATOM 659 C C . ALA A 1 83 ? 9.746 -1.490 4.313 1.00 64.25 83 ALA A C 1
ATOM 661 O O . ALA A 1 83 ? 10.879 -1.425 3.850 1.00 64.25 83 ALA A O 1
ATOM 662 N N . ASN A 1 84 ? 9.551 -1.383 5.635 1.00 65.75 84 ASN A N 1
ATOM 663 C CA . ASN A 1 84 ? 10.649 -1.291 6.625 1.00 65.75 84 ASN A CA 1
ATOM 664 C C . ASN A 1 84 ? 11.140 -2.685 7.104 1.00 65.75 84 ASN A C 1
ATOM 666 O O . ASN A 1 84 ? 10.572 -3.703 6.720 1.00 65.75 84 ASN A O 1
ATOM 670 N N . LYS A 1 85 ? 12.241 -2.750 7.874 1.00 65.69 85 LYS A N 1
ATOM 671 C CA . LYS A 1 85 ? 12.993 -4.002 8.130 1.00 65.69 85 LYS A CA 1
ATOM 672 C C . LYS A 1 85 ? 12.178 -4.952 8.991 1.00 65.69 85 LYS A C 1
ATOM 674 O O . LYS A 1 85 ? 12.138 -6.152 8.741 1.00 65.69 85 LYS A O 1
ATOM 679 N N . GLU A 1 86 ? 11.539 -4.373 9.992 1.00 66.31 86 GLU A N 1
ATOM 680 C CA . GLU A 1 86 ? 10.740 -5.038 11.003 1.00 66.31 86 GLU A CA 1
ATOM 681 C C . GLU A 1 86 ? 9.531 -5.712 10.351 1.00 66.31 86 GLU A C 1
ATOM 683 O O . GLU A 1 86 ? 9.265 -6.875 10.630 1.00 66.31 86 GLU A O 1
ATOM 688 N N . THR A 1 87 ? 8.871 -5.029 9.405 1.00 66.50 87 THR A N 1
ATOM 689 C CA . THR A 1 87 ? 7.732 -5.592 8.660 1.00 66.50 87 THR A CA 1
ATOM 690 C C . THR A 1 87 ? 8.161 -6.720 7.724 1.00 66.50 87 THR A C 1
ATOM 692 O O . THR A 1 87 ? 7.407 -7.657 7.522 1.00 66.50 87 THR A O 1
ATOM 695 N N . LEU A 1 88 ? 9.356 -6.662 7.126 1.00 67.06 88 LEU A N 1
ATOM 696 C CA . LEU A 1 88 ? 9.804 -7.722 6.212 1.00 67.06 88 LEU A CA 1
ATOM 697 C C . LEU A 1 88 ? 10.229 -8.998 6.922 1.00 67.06 88 LEU A C 1
ATOM 699 O O . LEU A 1 88 ? 10.091 -10.075 6.351 1.00 67.06 88 LEU A O 1
ATOM 703 N N . ALA A 1 89 ? 10.728 -8.886 8.151 1.00 69.31 89 ALA A N 1
ATOM 704 C CA . ALA A 1 89 ? 11.121 -10.045 8.941 1.00 69.31 89 ALA A CA 1
ATOM 705 C C . ALA A 1 89 ? 9.932 -10.953 9.307 1.00 69.31 89 ALA A C 1
ATOM 707 O O . ALA A 1 89 ? 10.153 -12.107 9.660 1.00 69.31 89 ALA A O 1
ATOM 708 N N . THR A 1 90 ? 8.696 -10.448 9.221 1.00 70.06 90 THR A N 1
ATOM 709 C CA . THR A 1 90 ? 7.475 -11.201 9.538 1.00 70.06 90 THR A CA 1
ATOM 710 C C . THR A 1 90 ? 6.783 -11.795 8.311 1.00 70.06 90 THR A C 1
ATOM 712 O O . THR A 1 90 ? 5.798 -12.510 8.467 1.00 70.06 90 THR A O 1
ATOM 715 N N . VAL A 1 91 ? 7.263 -11.514 7.093 1.00 71.56 91 VAL A N 1
ATOM 716 C CA . VAL A 1 91 ? 6.633 -12.027 5.870 1.00 71.56 91 VAL A CA 1
ATOM 717 C C . VAL A 1 91 ? 7.222 -13.383 5.507 1.00 71.56 91 VAL A C 1
ATOM 719 O O . VAL A 1 91 ? 8.352 -13.484 5.027 1.00 71.56 91 VAL A O 1
ATOM 722 N N . GLU A 1 92 ? 6.425 -14.425 5.710 1.00 71.44 92 GLU A N 1
ATOM 723 C CA . GLU A 1 92 ? 6.716 -15.769 5.221 1.00 71.44 92 GLU A CA 1
ATOM 724 C C . GLU A 1 92 ? 6.542 -15.846 3.689 1.00 71.44 92 GLU A C 1
ATOM 726 O O . GLU A 1 92 ? 5.830 -15.047 3.084 1.00 71.44 92 GLU A O 1
ATOM 731 N N . GLU A 1 93 ? 7.218 -16.806 3.048 1.00 81.62 93 GLU A N 1
ATOM 732 C CA . GLU A 1 93 ? 7.097 -17.108 1.605 1.00 81.62 93 GLU A CA 1
ATOM 733 C C . GLU A 1 93 ? 7.549 -16.012 0.622 1.00 81.62 93 GLU A C 1
ATOM 735 O O . GLU A 1 93 ? 7.162 -16.004 -0.549 1.00 81.62 93 GLU A O 1
ATOM 740 N N . LEU A 1 94 ? 8.420 -15.100 1.052 1.00 79.38 94 LEU A N 1
ATOM 741 C CA . LEU A 1 94 ? 9.013 -14.132 0.140 1.00 79.38 94 LEU A CA 1
ATOM 742 C C . LEU A 1 94 ? 10.026 -14.792 -0.816 1.00 79.38 94 LEU A C 1
ATOM 744 O O . LEU A 1 94 ? 10.968 -15.440 -0.362 1.00 79.38 94 LEU A O 1
ATOM 748 N N . ASP A 1 95 ? 9.879 -14.571 -2.131 1.00 80.50 95 ASP A N 1
ATOM 749 C CA . ASP A 1 95 ? 10.782 -15.156 -3.140 1.00 80.50 95 ASP A CA 1
ATOM 750 C C . ASP A 1 95 ? 12.233 -14.652 -2.983 1.00 80.50 95 ASP A C 1
ATOM 752 O O . ASP A 1 95 ? 13.188 -15.394 -3.208 1.00 80.50 95 ASP A O 1
ATOM 756 N N . ASP A 1 96 ? 12.401 -13.364 -2.663 1.00 79.06 96 ASP A N 1
ATOM 757 C CA . ASP A 1 96 ? 13.697 -12.685 -2.552 1.00 79.06 96 ASP A CA 1
ATOM 758 C C . ASP A 1 96 ? 13.556 -11.374 -1.757 1.00 79.06 96 ASP A C 1
ATOM 760 O O . ASP A 1 96 ? 12.513 -10.714 -1.827 1.00 79.06 96 ASP A O 1
ATOM 764 N N . HIS A 1 97 ? 14.613 -10.952 -1.056 1.00 80.06 97 HIS A N 1
ATOM 765 C CA . HIS A 1 97 ? 14.657 -9.673 -0.343 1.00 80.06 97 HIS A CA 1
ATOM 766 C C . HIS A 1 97 ? 15.924 -8.888 -0.665 1.00 80.06 97 HIS A C 1
ATOM 768 O O . HIS A 1 97 ? 17.030 -9.421 -0.727 1.00 80.06 97 HIS A O 1
ATOM 774 N N . VAL A 1 98 ? 15.771 -7.568 -0.810 1.00 80.56 98 VAL A N 1
ATOM 775 C CA . VAL A 1 98 ? 16.904 -6.667 -1.033 1.00 80.56 98 VAL A CA 1
ATOM 776 C C . VAL A 1 98 ? 16.847 -5.458 -0.112 1.00 80.56 98 VAL A C 1
ATOM 778 O O . VAL A 1 98 ? 15.859 -4.722 -0.050 1.00 80.56 98 VAL A O 1
ATOM 781 N N . VAL A 1 99 ? 17.979 -5.229 0.544 1.00 81.62 99 VAL A N 1
ATOM 782 C CA . VAL A 1 99 ? 18.271 -4.075 1.391 1.00 81.62 99 VAL A CA 1
ATOM 783 C C . VAL A 1 99 ? 18.774 -2.932 0.501 1.00 81.62 99 VAL A C 1
ATOM 785 O O . VAL A 1 99 ? 19.879 -3.013 -0.037 1.00 81.62 99 VAL A O 1
ATOM 788 N N . LEU A 1 100 ? 17.976 -1.874 0.310 1.00 80.94 100 LEU A N 1
ATOM 789 C CA . LEU A 1 100 ? 18.390 -0.705 -0.474 1.00 80.94 100 LEU A CA 1
ATOM 790 C C . LEU A 1 100 ? 19.123 0.306 0.411 1.00 80.94 100 LEU A C 1
ATOM 792 O O . LEU A 1 100 ? 18.720 0.575 1.541 1.00 80.94 100 LEU A O 1
ATOM 796 N N . ARG A 1 101 ? 20.181 0.905 -0.135 1.00 82.19 101 ARG A N 1
ATOM 797 C CA . ARG A 1 101 ? 20.945 1.996 0.488 1.00 82.19 101 ARG A CA 1
ATOM 798 C C . ARG A 1 101 ? 20.855 3.240 -0.379 1.00 82.19 101 ARG A C 1
ATOM 800 O O . ARG A 1 101 ? 20.596 3.115 -1.573 1.00 82.19 101 ARG A O 1
ATOM 807 N N . GLU A 1 102 ? 21.049 4.419 0.204 1.00 78.56 102 GLU A N 1
ATOM 808 C CA . GLU A 1 102 ? 21.107 5.650 -0.586 1.00 78.56 102 GLU A CA 1
ATOM 809 C C . GLU A 1 102 ? 22.353 5.659 -1.500 1.00 78.56 102 GLU A C 1
ATOM 811 O O . GLU A 1 102 ? 23.443 5.314 -1.035 1.00 78.56 102 GLU A O 1
ATOM 816 N N . PRO A 1 103 ? 22.220 6.047 -2.786 1.00 79.38 103 PRO A N 1
ATOM 817 C CA . PRO A 1 103 ? 20.971 6.367 -3.485 1.00 79.38 103 PRO A CA 1
ATOM 818 C C . PRO A 1 103 ? 20.149 5.100 -3.781 1.00 79.38 103 PRO A C 1
ATOM 820 O O . PRO A 1 103 ? 20.661 4.140 -4.354 1.00 79.38 103 PRO A O 1
ATOM 823 N N . TYR A 1 104 ? 18.861 5.107 -3.413 1.00 85.94 104 TYR A N 1
ATOM 824 C CA . TYR A 1 104 ? 18.007 3.916 -3.466 1.00 85.94 104 TYR A CA 1
ATOM 825 C C . TYR A 1 104 ? 17.869 3.362 -4.889 1.00 85.94 104 TYR A C 1
ATOM 827 O O . TYR A 1 104 ? 17.114 3.893 -5.705 1.00 85.94 104 TYR A O 1
ATOM 835 N N . ALA A 1 105 ? 18.581 2.270 -5.168 1.00 88.44 105 ALA A N 1
ATOM 836 C CA . ALA A 1 105 ? 18.677 1.635 -6.477 1.00 88.44 105 ALA A CA 1
ATOM 837 C C . ALA A 1 105 ? 18.631 0.107 -6.362 1.00 88.44 105 ALA A C 1
ATOM 839 O O . ALA A 1 105 ? 19.140 -0.480 -5.409 1.00 88.44 105 ALA A O 1
ATOM 840 N N . LEU A 1 106 ? 18.022 -0.541 -7.352 1.00 88.31 106 LEU A N 1
ATOM 841 C CA . LEU A 1 106 ? 17.946 -1.991 -7.436 1.00 88.31 106 LEU A CA 1
ATOM 842 C C . LEU A 1 106 ? 19.281 -2.578 -7.895 1.00 88.31 106 LEU A C 1
ATOM 844 O O . LEU A 1 106 ? 19.844 -2.101 -8.883 1.00 88.31 106 LEU A O 1
ATOM 848 N N . PRO A 1 107 ? 19.783 -3.626 -7.221 1.00 87.62 107 PRO A N 1
ATOM 849 C CA . PRO A 1 107 ? 20.987 -4.297 -7.663 1.00 87.62 107 PRO A CA 1
ATOM 850 C C . PRO A 1 107 ? 20.708 -5.074 -8.962 1.00 87.62 107 PRO A C 1
ATOM 852 O O . PRO A 1 107 ? 19.586 -5.549 -9.162 1.00 87.62 107 PRO A O 1
ATOM 855 N N . PRO A 1 108 ? 21.723 -5.282 -9.823 1.00 82.38 108 PRO A N 1
ATOM 856 C CA . PRO A 1 108 ? 21.559 -5.948 -11.120 1.00 82.38 108 PRO A CA 1
ATOM 857 C C . PRO A 1 108 ? 21.040 -7.394 -11.058 1.00 82.38 108 PRO A C 1
ATOM 859 O O . PRO A 1 108 ? 20.623 -7.926 -12.080 1.00 82.38 108 PRO A O 1
ATOM 862 N N . GLY A 1 109 ? 21.086 -8.045 -9.891 1.00 83.38 109 GLY A N 1
ATOM 863 C CA . GLY A 1 109 ? 20.569 -9.405 -9.699 1.00 83.38 109 GLY A CA 1
ATOM 864 C C . GLY A 1 109 ? 19.051 -9.482 -9.516 1.00 83.38 109 GLY A C 1
ATOM 865 O O . GLY A 1 109 ? 18.477 -10.563 -9.629 1.00 83.38 109 GLY A O 1
ATOM 866 N N . VAL A 1 110 ? 18.379 -8.353 -9.262 1.00 83.75 110 VAL A N 1
ATOM 867 C CA . VAL A 1 110 ? 16.916 -8.330 -9.212 1.00 83.75 110 VAL A CA 1
ATOM 868 C C . VAL A 1 110 ? 16.424 -8.294 -10.648 1.00 83.75 110 VAL A C 1
ATOM 870 O O . VAL A 1 110 ? 16.482 -7.241 -11.283 1.00 83.75 110 VAL A O 1
ATOM 873 N N . GLY A 1 111 ? 16.013 -9.475 -11.128 1.00 72.12 111 GLY A N 1
ATOM 874 C CA . GLY A 1 111 ? 15.622 -9.758 -12.512 1.00 72.12 111 GLY A CA 1
ATOM 875 C C . GLY A 1 111 ? 14.498 -8.868 -13.055 1.00 72.12 111 GLY A C 1
ATOM 876 O O . GLY A 1 111 ? 14.137 -7.875 -12.426 1.00 72.12 111 GLY A O 1
ATOM 877 N N . PRO A 1 112 ? 13.909 -9.199 -14.218 1.00 86.88 112 PRO A N 1
ATOM 878 C CA . PRO A 1 112 ? 12.915 -8.329 -14.830 1.00 86.88 112 PRO A CA 1
ATOM 879 C C . PRO A 1 112 ? 11.750 -8.052 -13.864 1.00 86.88 112 PRO A C 1
ATOM 881 O O . PRO A 1 112 ? 11.070 -8.959 -13.377 1.00 86.88 112 PRO A O 1
ATOM 884 N N . VAL A 1 113 ? 11.569 -6.771 -13.560 1.00 88.69 113 VAL A N 1
ATOM 885 C CA . VAL A 1 113 ? 10.527 -6.204 -12.715 1.00 88.69 113 VAL A CA 1
ATOM 886 C C . VAL A 1 113 ? 9.456 -5.644 -13.632 1.00 88.69 113 VAL A C 1
ATOM 888 O O . VAL A 1 113 ? 9.722 -4.761 -14.449 1.00 88.69 113 VAL A O 1
ATOM 891 N N . HIS A 1 114 ? 8.233 -6.122 -13.452 1.00 87.69 114 HIS A N 1
ATOM 892 C CA . HIS A 1 114 ? 7.069 -5.602 -14.169 1.00 87.69 114 HIS A CA 1
ATOM 893 C C . HIS A 1 114 ? 6.364 -4.540 -13.329 1.00 87.69 114 HIS A C 1
ATOM 895 O O . HIS A 1 114 ? 5.811 -3.578 -13.858 1.00 87.69 114 HIS A O 1
ATOM 901 N N . ILE A 1 115 ? 6.403 -4.708 -12.004 1.00 88.69 115 ILE A N 1
ATOM 902 C CA . ILE A 1 115 ? 5.598 -3.94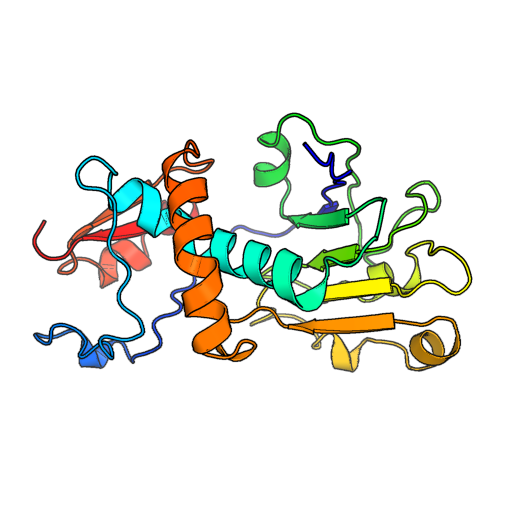2 -11.062 1.00 88.69 115 ILE A CA 1
ATOM 903 C C . ILE A 1 115 ? 6.462 -3.525 -9.877 1.00 88.69 115 ILE A C 1
ATOM 905 O O . ILE A 1 115 ? 7.119 -4.352 -9.246 1.00 88.69 115 ILE A O 1
ATOM 909 N N . ILE A 1 116 ? 6.413 -2.245 -9.534 1.00 88.75 116 ILE A N 1
ATOM 910 C CA . ILE A 1 116 ? 6.943 -1.684 -8.294 1.00 88.75 116 ILE A CA 1
ATOM 911 C C . ILE A 1 116 ? 5.756 -1.137 -7.504 1.00 88.75 116 ILE A C 1
ATOM 913 O O . ILE A 1 116 ? 5.016 -0.305 -8.022 1.00 88.75 116 ILE A O 1
ATOM 917 N N . LEU A 1 117 ? 5.583 -1.585 -6.263 1.00 87.50 117 LEU A N 1
ATOM 918 C CA . LEU A 1 117 ? 4.573 -1.088 -5.335 1.00 87.50 117 LEU A CA 1
ATOM 919 C C . LEU A 1 117 ? 5.269 -0.336 -4.190 1.00 87.50 117 LEU A C 1
ATOM 921 O O . LEU A 1 117 ? 5.813 -0.916 -3.256 1.00 87.50 117 LEU A O 1
ATOM 925 N N . ASP A 1 118 ? 5.301 0.984 -4.275 1.00 85.31 118 ASP A N 1
ATOM 926 C CA . ASP A 1 118 ? 5.943 1.822 -3.271 1.00 85.31 118 ASP A CA 1
ATOM 927 C C . ASP A 1 118 ? 4.972 2.136 -2.126 1.00 85.31 118 ASP A C 1
ATOM 929 O O . ASP A 1 118 ? 4.128 3.032 -2.231 1.00 85.31 118 ASP A O 1
ATOM 933 N N . CYS A 1 119 ? 5.082 1.368 -1.040 1.00 82.94 119 CYS A N 1
ATOM 934 C CA . CYS A 1 119 ? 4.250 1.489 0.162 1.00 82.94 119 CYS A CA 1
ATOM 935 C C . CYS A 1 119 ? 4.886 2.359 1.254 1.00 82.94 119 CYS A C 1
ATOM 937 O O . CYS A 1 119 ? 4.334 2.475 2.347 1.00 82.94 119 CYS A O 1
ATOM 939 N N . VAL A 1 120 ? 6.035 2.978 0.979 1.00 78.31 120 VAL A N 1
ATOM 940 C CA . VAL A 1 120 ? 6.771 3.753 1.975 1.00 78.31 120 VAL A CA 1
ATOM 941 C C . VAL A 1 120 ? 6.109 5.113 2.205 1.00 78.31 120 VAL A C 1
ATOM 943 O O . VAL A 1 120 ? 5.923 5.909 1.287 1.00 78.31 120 VAL A O 1
ATOM 946 N N . SER A 1 121 ? 5.726 5.376 3.454 1.00 69.12 121 SER A N 1
ATOM 947 C CA . SER A 1 121 ? 5.020 6.592 3.880 1.00 69.12 121 SER A CA 1
ATOM 948 C C . SER A 1 121 ? 5.922 7.657 4.508 1.00 69.12 121 SER A C 1
ATOM 950 O O . SER A 1 121 ? 5.434 8.660 5.016 1.00 69.12 121 SER A O 1
ATOM 952 N N . ASN A 1 122 ? 7.230 7.436 4.539 1.00 68.44 122 ASN A N 1
ATOM 953 C CA . ASN A 1 122 ? 8.208 8.325 5.154 1.00 68.44 122 ASN A CA 1
ATOM 954 C C . ASN A 1 122 ? 9.554 8.235 4.409 1.00 68.44 122 ASN A C 1
ATOM 956 O O . ASN A 1 122 ? 9.857 7.237 3.773 1.00 68.44 122 ASN A O 1
ATOM 960 N N . GLY A 1 123 ? 10.376 9.282 4.460 1.00 71.75 123 GLY A N 1
ATOM 961 C CA . GLY A 1 123 ? 11.711 9.272 3.843 1.00 71.75 123 GLY A CA 1
ATOM 962 C C . GLY A 1 123 ? 11.765 9.709 2.376 1.00 71.75 123 GLY A C 1
ATOM 963 O O . GLY A 1 123 ? 10.793 10.211 1.817 1.00 71.75 123 GLY A O 1
ATOM 964 N N . THR A 1 124 ? 12.944 9.565 1.768 1.00 76.94 124 THR A N 1
ATOM 965 C CA . THR A 1 124 ? 13.246 10.104 0.434 1.00 76.94 124 THR A CA 1
ATOM 966 C C . THR A 1 124 ? 12.589 9.282 -0.677 1.00 76.94 124 THR A C 1
ATOM 968 O O . THR A 1 124 ? 12.583 8.044 -0.642 1.00 76.94 124 THR A O 1
ATOM 971 N N . ALA A 1 125 ? 12.090 9.975 -1.707 1.00 78.25 125 ALA A N 1
ATOM 972 C CA . ALA A 1 125 ? 11.595 9.349 -2.925 1.00 78.25 125 ALA A CA 1
ATOM 973 C C . ALA A 1 125 ? 12.689 8.480 -3.569 1.00 78.25 125 ALA A C 1
ATOM 975 O O . ALA A 1 125 ? 13.772 8.951 -3.918 1.00 78.25 125 ALA A O 1
ATOM 976 N N . ALA A 1 126 ? 12.398 7.196 -3.761 1.00 81.44 126 ALA A N 1
ATOM 977 C CA . ALA A 1 126 ? 13.359 6.233 -4.285 1.00 81.44 126 ALA A CA 1
ATOM 978 C C . ALA A 1 126 ? 13.381 6.224 -5.824 1.00 81.44 126 ALA A C 1
ATOM 980 O O . ALA A 1 126 ? 13.133 5.194 -6.454 1.00 81.44 126 ALA A O 1
ATOM 981 N N . SER A 1 127 ? 13.667 7.374 -6.448 1.00 86.81 127 SER A N 1
ATOM 982 C CA . SER A 1 127 ? 13.656 7.522 -7.913 1.00 86.81 127 SER A CA 1
ATOM 983 C C . SER A 1 127 ? 14.692 6.647 -8.622 1.00 86.81 127 SER A C 1
ATOM 985 O O . SER A 1 127 ? 14.521 6.336 -9.800 1.00 86.81 127 SER A O 1
ATOM 987 N N . GLY A 1 128 ? 15.738 6.198 -7.922 1.00 88.88 128 GLY A N 1
ATOM 988 C CA . GLY A 1 128 ? 16.713 5.247 -8.452 1.00 88.88 128 GLY A CA 1
ATOM 989 C C . GLY A 1 128 ? 16.129 3.851 -8.694 1.00 88.88 128 GLY A C 1
ATOM 990 O O . GLY A 1 128 ? 16.598 3.152 -9.593 1.00 88.88 128 GLY A O 1
ATOM 991 N N . ILE A 1 129 ? 15.059 3.454 -7.994 1.00 89.75 129 ILE A N 1
ATOM 992 C CA . ILE A 1 129 ? 14.396 2.154 -8.182 1.00 89.75 129 ILE A CA 1
ATOM 993 C C . ILE A 1 129 ? 13.833 2.013 -9.606 1.00 89.75 129 ILE A C 1
ATOM 995 O O . ILE A 1 129 ? 14.267 1.103 -10.315 1.00 89.75 129 ILE A O 1
ATOM 999 N N . PRO A 1 130 ? 12.920 2.884 -10.086 1.00 90.44 130 PRO A N 1
ATOM 1000 C CA . PRO A 1 130 ? 12.415 2.782 -11.453 1.00 90.44 130 PRO A CA 1
ATOM 1001 C C . PRO A 1 130 ? 13.490 3.062 -12.512 1.00 90.44 130 PRO A C 1
ATOM 1003 O O . PRO A 1 130 ? 13.302 2.687 -13.665 1.00 90.44 130 PRO A O 1
ATOM 1006 N N . GLN A 1 131 ? 14.627 3.671 -12.161 1.00 89.94 131 GLN A N 1
ATOM 1007 C CA . GLN A 1 131 ? 15.756 3.846 -13.083 1.00 89.94 131 GLN A CA 1
ATOM 1008 C C . GLN A 1 131 ? 16.571 2.562 -13.273 1.00 89.94 131 GLN A C 1
ATOM 1010 O O . GLN A 1 131 ? 17.001 2.270 -14.385 1.00 89.94 131 GLN A O 1
ATOM 1015 N N . THR A 1 132 ? 16.761 1.788 -12.206 1.00 90.94 132 THR A N 1
ATOM 1016 C CA . THR A 1 132 ? 17.646 0.608 -12.181 1.00 90.94 132 THR A CA 1
ATOM 1017 C C . THR A 1 132 ? 16.914 -0.720 -12.292 1.00 90.94 132 THR A C 1
ATOM 1019 O O . THR A 1 132 ? 17.546 -1.734 -12.570 1.00 90.94 132 THR A O 1
ATOM 1022 N N . ALA A 1 133 ? 15.586 -0.725 -12.136 1.00 90.50 133 ALA A N 1
ATOM 1023 C CA . ALA A 1 133 ? 14.759 -1.884 -12.434 1.00 90.50 133 ALA A CA 1
ATOM 1024 C C . ALA A 1 133 ? 15.099 -2.428 -13.820 1.00 90.50 133 ALA A C 1
ATOM 1026 O O . ALA A 1 133 ? 15.078 -1.682 -14.801 1.00 90.50 133 ALA A O 1
ATOM 1027 N N . GLN A 1 134 ? 15.401 -3.717 -13.912 1.00 88.94 134 GLN A N 1
ATOM 1028 C CA . GLN A 1 134 ? 15.453 -4.392 -15.199 1.00 88.94 134 GLN A CA 1
ATOM 1029 C C . GLN A 1 134 ? 14.016 -4.603 -15.657 1.00 88.94 134 GLN A C 1
ATOM 1031 O O . GLN A 1 134 ? 13.168 -4.958 -14.852 1.00 88.94 134 GLN A O 1
ATOM 1036 N N . GLY A 1 135 ? 13.716 -4.313 -16.916 1.00 85.88 135 GLY A N 1
ATOM 1037 C CA . GLY A 1 135 ? 12.408 -4.594 -17.505 1.00 85.88 135 GLY A CA 1
ATOM 1038 C C . GLY A 1 135 ? 12.568 -5.574 -18.655 1.00 85.88 135 GLY A C 1
ATOM 1039 O O . GLY A 1 135 ? 13.677 -5.760 -19.158 1.00 85.88 135 GLY A O 1
ATOM 1040 N N . VAL A 1 136 ? 11.464 -6.166 -19.090 1.00 85.81 136 VAL A N 1
ATOM 1041 C CA . VAL A 1 136 ? 11.426 -6.908 -20.352 1.00 85.81 136 VAL A CA 1
ATOM 1042 C C . VAL A 1 136 ? 11.308 -5.900 -21.498 1.00 85.81 136 VAL A C 1
ATOM 1044 O O . VAL A 1 136 ? 10.566 -4.921 -21.409 1.00 85.81 136 VAL A O 1
ATOM 1047 N N . TYR A 1 137 ? 12.091 -6.086 -22.564 1.00 85.50 137 TYR A N 1
ATOM 1048 C CA . TYR A 1 137 ? 12.067 -5.179 -23.712 1.00 85.50 137 TYR A CA 1
ATOM 1049 C C . TYR A 1 137 ? 10.670 -5.142 -24.347 1.00 85.50 137 TYR A C 1
ATOM 1051 O O . TYR A 1 137 ? 10.078 -6.183 -24.609 1.00 85.50 137 TYR A O 1
ATOM 1059 N N . GLY A 1 138 ? 10.154 -3.938 -24.602 1.00 85.31 138 GLY A N 1
ATOM 1060 C CA . GLY A 1 138 ? 8.809 -3.734 -25.149 1.00 85.31 138 GLY A CA 1
ATOM 1061 C C . GLY A 1 138 ? 7.681 -3.813 -24.116 1.00 85.31 138 GLY A C 1
ATOM 1062 O O . GLY A 1 138 ? 6.580 -3.344 -24.400 1.00 85.31 138 GLY A O 1
ATOM 1063 N N . GLU A 1 139 ? 7.943 -4.313 -22.907 1.00 87.44 139 GLU A N 1
ATOM 1064 C CA . GLU A 1 139 ? 6.947 -4.361 -21.840 1.00 87.44 139 GLU A CA 1
ATOM 1065 C C . GLU A 1 139 ? 6.941 -3.093 -20.984 1.00 87.44 139 GLU A C 1
ATOM 1067 O O . GLU A 1 139 ? 7.925 -2.353 -20.876 1.00 87.44 139 GLU A O 1
ATOM 1072 N N . LYS A 1 140 ? 5.786 -2.830 -20.367 1.00 89.19 140 LYS A N 1
ATOM 1073 C CA . LYS A 1 140 ? 5.573 -1.657 -19.525 1.00 89.19 140 LYS A CA 1
ATOM 1074 C C . LYS A 1 140 ? 5.981 -1.942 -18.083 1.00 89.19 140 LYS A C 1
ATOM 1076 O O . LYS A 1 140 ? 5.388 -2.794 -17.431 1.00 89.19 140 LYS A O 1
ATOM 1081 N N . LEU A 1 141 ? 6.899 -1.133 -17.554 1.00 89.50 141 LEU A N 1
ATOM 1082 C CA . LEU A 1 141 ? 7.140 -1.057 -16.114 1.00 89.50 141 LEU A CA 1
ATOM 1083 C C . LEU A 1 141 ? 6.011 -0.262 -15.448 1.00 89.50 141 LEU A C 1
ATOM 1085 O O . LEU A 1 141 ? 5.714 0.869 -15.839 1.00 89.50 141 LEU A O 1
ATOM 1089 N N . GLN A 1 142 ? 5.395 -0.827 -14.420 1.00 89.88 142 GLN A N 1
ATOM 1090 C CA . GLN A 1 142 ? 4.333 -0.178 -13.665 1.00 89.88 142 GLN A CA 1
ATOM 1091 C C . GLN A 1 142 ? 4.819 0.209 -12.275 1.00 89.88 142 GLN A C 1
ATOM 1093 O O . GLN A 1 142 ? 5.306 -0.626 -11.522 1.00 89.88 142 GLN A O 1
ATOM 1098 N N . TYR A 1 143 ? 4.676 1.481 -11.927 1.00 88.62 143 TYR A N 1
ATOM 1099 C CA . TYR A 1 143 ? 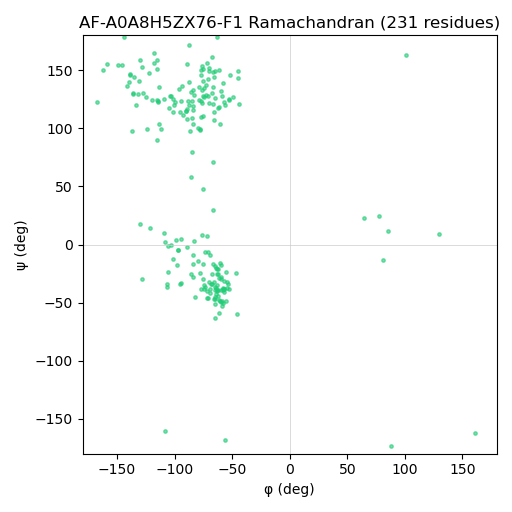5.035 2.019 -10.625 1.00 88.62 143 TYR A CA 1
ATOM 1100 C C . TYR A 1 143 ? 3.768 2.479 -9.900 1.00 88.62 143 TYR A C 1
ATOM 1102 O O . TYR A 1 143 ? 3.193 3.521 -10.223 1.00 88.62 143 TYR A O 1
ATOM 1110 N N . GLY A 1 144 ? 3.317 1.685 -8.933 1.00 87.38 144 GLY A N 1
ATOM 1111 C CA . GLY A 1 144 ? 2.209 1.992 -8.039 1.00 87.38 144 GLY A CA 1
ATOM 1112 C C . GLY A 1 144 ? 2.702 2.708 -6.787 1.00 87.38 144 GLY A C 1
ATOM 1113 O O . GLY A 1 144 ? 3.408 2.120 -5.979 1.00 87.38 144 GLY A O 1
ATOM 1114 N N . HIS A 1 145 ? 2.308 3.962 -6.602 1.00 85.75 145 HIS A N 1
ATOM 1115 C CA . HIS A 1 145 ? 2.563 4.723 -5.388 1.00 85.75 145 HIS A CA 1
ATOM 1116 C C . HIS A 1 145 ? 1.370 4.582 -4.426 1.00 85.75 145 HIS A C 1
ATOM 1118 O O . HIS A 1 145 ? 0.254 5.033 -4.715 1.00 85.75 145 HIS A O 1
ATOM 1124 N N . VAL A 1 146 ? 1.599 3.897 -3.303 1.00 83.06 146 VAL A N 1
ATOM 1125 C CA . VAL A 1 146 ? 0.619 3.654 -2.224 1.00 83.06 146 VAL A CA 1
ATOM 1126 C C . VAL A 1 146 ? 0.932 4.494 -0.993 1.00 83.06 146 VAL A C 1
ATOM 1128 O O . VAL A 1 146 ? 0.021 4.936 -0.291 1.00 83.06 146 VAL A O 1
ATOM 1131 N N . GLY A 1 147 ? 2.223 4.711 -0.747 1.00 76.06 147 GLY A N 1
ATOM 1132 C CA . GLY A 1 147 ? 2.717 5.526 0.345 1.00 76.06 147 GLY A CA 1
ATOM 1133 C C . GLY A 1 147 ? 2.307 6.996 0.248 1.00 76.06 147 GLY A C 1
ATOM 1134 O O . GLY A 1 147 ? 1.634 7.449 -0.678 1.00 76.06 147 GLY A O 1
ATOM 1135 N N . ASN A 1 148 ? 2.725 7.754 1.252 1.00 72.69 148 ASN A N 1
ATOM 1136 C CA . ASN A 1 148 ? 2.479 9.182 1.349 1.00 72.69 148 ASN A CA 1
ATOM 1137 C C . ASN A 1 148 ? 3.761 9.870 1.823 1.00 72.69 148 ASN A C 1
ATOM 1139 O O . ASN A 1 148 ? 4.024 9.874 3.017 1.00 72.69 148 ASN A O 1
ATOM 1143 N N . HIS A 1 149 ? 4.563 10.436 0.918 1.00 64.50 149 HIS A N 1
ATOM 1144 C CA . HIS A 1 149 ? 5.841 11.095 1.246 1.00 64.50 149 HIS A CA 1
ATOM 1145 C C . HIS A 1 149 ? 5.662 12.481 1.899 1.00 64.50 149 HIS A C 1
ATOM 1147 O O . HIS A 1 149 ? 6.283 13.469 1.507 1.00 64.50 149 HIS A O 1
ATOM 1153 N N . MET A 1 150 ? 4.795 12.586 2.903 1.00 56.91 150 MET A N 1
ATOM 1154 C CA . MET A 1 150 ? 4.622 13.821 3.657 1.00 56.91 150 MET A CA 1
ATOM 1155 C C . MET A 1 150 ? 5.779 13.953 4.649 1.00 56.91 150 MET A C 1
ATOM 1157 O O . MET A 1 150 ? 5.753 13.355 5.720 1.00 56.91 150 MET A O 1
ATOM 1161 N N . GLY A 1 151 ? 6.793 14.750 4.302 1.00 53.38 151 GLY A N 1
ATOM 1162 C CA . GLY A 1 151 ? 7.614 15.396 5.329 1.00 53.38 151 GLY A CA 1
ATOM 1163 C C . GLY A 1 151 ? 9.131 15.280 5.255 1.00 53.38 151 GLY A C 1
ATOM 1164 O O . GLY A 1 151 ? 9.761 15.720 6.209 1.00 53.38 151 GLY A O 1
ATOM 1165 N N . ARG A 1 152 ? 9.753 14.767 4.186 1.00 57.47 152 ARG A N 1
ATOM 1166 C CA . ARG A 1 152 ? 11.205 14.938 3.944 1.00 57.47 152 ARG A CA 1
ATOM 1167 C C . ARG A 1 152 ? 11.566 14.512 2.518 1.00 57.47 152 ARG A C 1
ATOM 1169 O O . ARG A 1 152 ? 11.339 13.367 2.151 1.00 57.47 152 ARG A O 1
ATOM 1176 N N . GLY A 1 153 ? 12.162 15.421 1.749 1.00 67.38 153 GLY A N 1
ATOM 1177 C CA . GLY A 1 153 ? 12.630 15.165 0.382 1.00 67.38 153 GLY A CA 1
ATOM 1178 C C . GLY A 1 153 ? 11.696 15.693 -0.707 1.00 67.38 153 GLY A C 1
ATOM 1179 O O . GLY A 1 153 ? 10.538 16.025 -0.458 1.00 67.38 153 GLY A O 1
ATOM 1180 N N . ALA A 1 154 ? 12.235 15.805 -1.918 1.00 75.75 154 ALA A N 1
ATOM 1181 C CA . ALA A 1 154 ? 11.470 16.227 -3.080 1.00 75.75 154 ALA A CA 1
ATOM 1182 C C . ALA A 1 154 ? 10.520 15.092 -3.533 1.00 75.75 154 ALA A C 1
ATOM 1184 O O . ALA A 1 154 ? 10.932 13.925 -3.542 1.00 75.75 154 ALA A O 1
ATOM 1185 N N . PRO A 1 155 ? 9.259 15.406 -3.884 1.00 76.94 155 PRO A N 1
ATOM 1186 C CA . PRO A 1 155 ? 8.322 14.474 -4.499 1.00 76.94 155 PRO A CA 1
ATOM 1187 C C . PRO A 1 155 ? 8.955 13.654 -5.625 1.00 76.94 155 PRO A C 1
ATOM 1189 O O . PRO A 1 155 ? 9.816 14.146 -6.351 1.00 76.94 155 PRO A O 1
ATOM 1192 N N . LEU A 1 156 ? 8.482 12.419 -5.835 1.00 80.44 156 LEU A N 1
ATOM 1193 C CA . LEU A 1 156 ? 9.011 11.553 -6.896 1.00 80.44 156 LEU A CA 1
ATOM 1194 C C . LEU A 1 156 ? 9.012 12.249 -8.266 1.00 80.44 156 LEU A C 1
ATOM 1196 O O . LEU A 1 156 ? 9.973 12.090 -9.008 1.00 80.44 156 LEU A O 1
ATOM 1200 N N . CYS A 1 157 ? 7.980 13.039 -8.582 1.00 80.12 157 CYS A N 1
ATOM 1201 C CA . CYS A 1 157 ? 7.887 13.787 -9.838 1.00 80.12 157 CYS A CA 1
ATOM 1202 C C . CYS A 1 157 ? 8.996 14.830 -10.030 1.00 80.12 157 CYS A C 1
ATOM 1204 O O . CYS A 1 157 ? 9.340 15.123 -11.170 1.00 80.12 157 CYS A O 1
ATOM 1206 N N . ASP A 1 158 ? 9.583 15.334 -8.948 1.00 83.75 158 ASP A N 1
ATOM 1207 C CA . ASP A 1 158 ? 10.617 16.369 -8.992 1.00 83.75 158 ASP A CA 1
ATOM 1208 C C . ASP A 1 158 ? 12.012 15.760 -9.186 1.00 83.75 158 ASP A C 1
ATOM 1210 O O . ASP A 1 158 ? 12.919 16.404 -9.708 1.00 83.75 158 ASP A O 1
ATOM 1214 N N . VAL A 1 159 ? 12.189 14.497 -8.782 1.00 84.38 159 VAL A N 1
ATOM 1215 C CA . VAL A 1 159 ? 13.472 13.771 -8.833 1.00 84.38 159 VAL A CA 1
ATOM 1216 C C . VAL A 1 159 ? 13.519 12.687 -9.909 1.00 84.38 159 VAL A C 1
ATOM 1218 O O . VAL A 1 159 ? 14.502 11.946 -10.004 1.00 84.38 159 VAL A O 1
ATOM 1221 N N . LEU A 1 160 ? 12.454 12.542 -10.700 1.00 85.94 160 LEU A N 1
ATOM 1222 C CA . LEU A 1 160 ? 12.378 11.557 -11.770 1.00 85.94 160 LEU A CA 1
ATOM 1223 C C . LEU A 1 160 ? 13.048 12.107 -13.038 1.00 85.94 160 LEU A C 1
ATOM 1225 O O . LEU A 1 160 ? 12.587 13.105 -13.593 1.00 85.94 160 LEU A O 1
ATOM 1229 N N . PRO A 1 161 ? 14.105 11.466 -13.561 1.00 86.31 161 PRO A N 1
ATOM 1230 C CA . PRO A 1 161 ? 14.772 11.982 -14.744 1.00 86.31 161 PRO A CA 1
ATOM 1231 C C . PRO A 1 161 ? 13.924 11.727 -15.998 1.00 86.31 161 PRO A C 1
ATOM 1233 O O . PRO A 1 161 ? 13.538 10.596 -16.300 1.00 86.31 161 PRO A O 1
ATOM 1236 N N . MET A 1 162 ? 13.665 12.784 -16.774 1.00 86.31 162 MET A N 1
ATOM 1237 C CA . MET A 1 162 ? 12.801 12.730 -17.966 1.00 86.31 162 MET A CA 1
ATOM 1238 C C . MET A 1 162 ? 13.283 11.747 -19.042 1.00 86.31 162 MET A C 1
ATOM 1240 O O . MET A 1 162 ? 12.474 11.178 -19.775 1.00 86.31 162 MET A O 1
ATOM 1244 N N . ASN A 1 163 ? 14.593 11.491 -19.116 1.00 86.69 163 ASN A N 1
ATOM 1245 C CA . ASN A 1 163 ? 15.165 10.519 -20.051 1.00 86.69 163 ASN A CA 1
ATOM 1246 C C . ASN A 1 163 ? 14.664 9.083 -19.805 1.00 86.69 163 ASN A C 1
ATOM 1248 O O . ASN A 1 163 ? 14.707 8.255 -20.711 1.00 86.69 163 ASN A O 1
ATOM 1252 N N . MET A 1 164 ? 14.163 8.772 -18.610 1.00 86.50 164 MET A N 1
ATOM 1253 C CA . MET A 1 164 ? 13.641 7.452 -18.284 1.00 86.50 164 MET A CA 1
ATOM 1254 C C . MET A 1 164 ? 12.351 7.150 -19.061 1.00 86.50 164 MET A C 1
ATOM 1256 O O . MET A 1 164 ? 12.162 6.012 -19.483 1.00 86.50 164 MET A O 1
ATOM 1260 N N . ILE A 1 165 ? 11.518 8.164 -19.331 1.00 84.12 165 ILE A N 1
ATOM 1261 C CA . ILE A 1 165 ? 10.295 8.025 -20.143 1.00 84.12 165 ILE A CA 1
ATOM 1262 C C . ILE A 1 165 ? 10.644 7.680 -21.599 1.00 84.12 165 ILE A C 1
ATOM 1264 O O . ILE A 1 165 ? 9.915 6.947 -22.258 1.00 84.12 165 ILE A O 1
ATOM 1268 N N . GLN A 1 166 ? 11.783 8.166 -22.100 1.00 85.06 166 GLN A N 1
ATOM 1269 C CA . GLN A 1 166 ? 12.250 7.872 -23.460 1.00 85.06 166 GLN A CA 1
ATOM 1270 C C . GLN A 1 166 ? 12.888 6.482 -23.588 1.00 85.06 166 GLN A C 1
ATOM 1272 O O . GLN A 1 166 ? 12.939 5.928 -24.681 1.00 85.06 166 GLN A O 1
ATOM 1277 N N . ARG A 1 167 ? 13.403 5.918 -22.487 1.00 85.50 167 ARG A N 1
ATOM 1278 C CA . ARG A 1 167 ? 14.157 4.653 -22.500 1.00 85.50 167 ARG A CA 1
ATOM 1279 C C . ARG A 1 167 ? 13.277 3.412 -22.465 1.00 85.50 167 ARG A C 1
ATOM 1281 O O . ARG A 1 167 ? 13.709 2.364 -22.934 1.00 85.50 167 ARG A O 1
ATOM 1288 N N . ARG A 1 168 ? 12.084 3.500 -21.876 1.00 87.62 168 ARG A N 1
ATOM 1289 C CA . ARG A 1 168 ? 11.152 2.372 -21.782 1.00 87.62 168 ARG A CA 1
ATOM 1290 C C . ARG A 1 168 ? 9.715 2.828 -21.561 1.00 87.62 168 ARG A C 1
ATOM 1292 O O . ARG A 1 168 ? 9.504 3.875 -20.947 1.00 87.62 168 ARG A O 1
ATOM 1299 N N . PRO A 1 169 ? 8.726 2.008 -21.946 1.00 89.12 169 PRO A N 1
ATOM 1300 C CA . PRO A 1 169 ? 7.356 2.218 -21.514 1.00 89.12 169 PRO A CA 1
ATOM 1301 C C . PRO A 1 169 ? 7.282 2.111 -19.982 1.00 89.12 169 PRO A C 1
ATOM 1303 O O . PRO A 1 169 ? 7.593 1.073 -19.399 1.00 89.12 169 PRO A O 1
ATOM 1306 N N . ILE A 1 170 ? 6.882 3.192 -19.317 1.00 90.19 170 ILE A N 1
ATOM 1307 C CA . ILE A 1 170 ? 6.690 3.235 -17.865 1.00 90.19 170 ILE A CA 1
ATOM 1308 C C . ILE A 1 170 ? 5.381 3.948 -17.525 1.00 90.19 170 ILE A C 1
ATOM 1310 O O . ILE A 1 170 ? 4.984 4.888 -18.210 1.00 90.19 170 ILE A O 1
ATOM 1314 N N . SER A 1 171 ? 4.691 3.485 -16.484 1.00 89.50 171 SER A N 1
ATOM 1315 C CA . SER A 1 171 ? 3.449 4.080 -15.989 1.00 89.50 171 SER A CA 1
ATOM 1316 C C . SER A 1 171 ? 3.541 4.358 -14.498 1.00 89.50 171 SER A C 1
ATOM 1318 O O . SER A 1 171 ? 3.876 3.463 -13.729 1.00 89.50 171 SER A O 1
ATOM 1320 N N . PHE A 1 172 ? 3.185 5.575 -14.094 1.00 87.81 172 PHE A N 1
ATOM 1321 C CA . PHE A 1 172 ? 3.086 5.979 -12.693 1.00 87.81 172 PHE A CA 1
ATOM 1322 C C . PHE A 1 172 ? 1.621 6.042 -12.277 1.00 87.81 172 PHE A C 1
ATOM 1324 O O . PHE A 1 172 ? 0.800 6.663 -12.948 1.00 87.81 172 PHE A O 1
ATOM 1331 N N . LEU A 1 173 ? 1.285 5.374 -11.178 1.00 87.56 173 LEU A N 1
ATOM 1332 C CA . LEU A 1 173 ? -0.087 5.152 -10.746 1.00 87.56 173 LEU A CA 1
ATOM 1333 C C . LEU A 1 173 ? -0.209 5.467 -9.256 1.00 87.56 173 LEU A C 1
ATOM 1335 O O . LEU A 1 173 ? 0.426 4.820 -8.436 1.00 87.56 173 LEU A O 1
ATOM 1339 N N . GLY A 1 174 ? -1.059 6.421 -8.883 1.00 84.94 174 GLY A N 1
ATOM 1340 C CA . GLY A 1 174 ? -1.482 6.573 -7.485 1.00 84.94 174 GLY A CA 1
ATOM 1341 C C . GLY A 1 174 ? -2.513 5.511 -7.083 1.00 84.94 174 GLY A C 1
ATOM 1342 O O . GLY A 1 174 ? -3.256 5.025 -7.939 1.00 84.94 174 GLY A O 1
ATOM 1343 N N . SER A 1 175 ? -2.591 5.177 -5.793 1.00 83.06 175 SER A N 1
ATOM 1344 C CA . SER A 1 175 ? -3.596 4.239 -5.250 1.00 83.06 175 SER A CA 1
ATOM 1345 C C . SER A 1 175 ? -4.356 4.758 -4.022 1.00 83.06 175 SER A C 1
ATOM 1347 O O . SER A 1 175 ? -5.004 4.003 -3.298 1.00 83.06 175 SER A O 1
ATOM 1349 N N . ASN A 1 176 ? -4.319 6.066 -3.781 1.00 82.50 176 ASN A N 1
ATOM 1350 C CA . ASN A 1 176 ? -5.128 6.658 -2.721 1.00 82.50 176 ASN A CA 1
ATOM 1351 C C . ASN A 1 176 ? -6.625 6.578 -3.060 1.00 82.50 176 ASN A C 1
ATOM 1353 O O . ASN A 1 176 ? -7.007 6.426 -4.218 1.00 82.50 176 ASN A O 1
ATOM 1357 N N . ALA A 1 177 ? -7.493 6.719 -2.053 1.00 75.06 177 ALA A N 1
ATOM 1358 C CA . ALA A 1 177 ? -8.943 6.569 -2.223 1.00 75.06 177 ALA A CA 1
ATOM 1359 C C . ALA A 1 177 ? -9.537 7.450 -3.341 1.00 75.06 177 ALA A C 1
ATOM 1361 O O . ALA A 1 177 ? -10.437 7.007 -4.052 1.00 75.06 177 ALA A O 1
ATOM 1362 N N . GLY A 1 178 ? -8.986 8.654 -3.546 1.00 82.56 178 GLY A N 1
ATOM 1363 C CA . GLY A 1 178 ? -9.381 9.573 -4.622 1.00 82.56 178 GLY A CA 1
ATOM 1364 C C . GLY A 1 178 ? -8.922 9.170 -6.030 1.00 82.56 178 GLY A C 1
ATOM 1365 O O . GLY A 1 178 ? -9.311 9.808 -7.001 1.00 82.56 178 GLY A O 1
ATOM 1366 N N . CYS A 1 179 ? -8.105 8.125 -6.169 1.00 84.38 179 CYS A N 1
ATOM 1367 C CA . CYS A 1 179 ? -7.625 7.636 -7.460 1.00 84.38 179 CYS A CA 1
ATOM 1368 C C . CYS A 1 179 ? -8.618 6.689 -8.157 1.00 84.38 179 CYS A C 1
ATOM 1370 O O . CYS A 1 179 ? -8.394 6.335 -9.314 1.00 84.38 179 CYS A O 1
ATOM 1372 N N . PHE A 1 180 ? -9.690 6.259 -7.492 1.00 84.12 180 PHE A N 1
ATOM 1373 C CA . PHE A 1 180 ? -10.621 5.266 -8.034 1.00 84.12 180 PHE A CA 1
ATOM 1374 C C . PHE A 1 180 ? -12.041 5.811 -8.098 1.00 84.12 180 PHE A C 1
ATOM 1376 O O . PHE A 1 180 ? -12.462 6.591 -7.239 1.00 84.12 180 PHE A O 1
ATOM 1383 N N . ALA A 1 181 ? -12.807 5.367 -9.096 1.00 87.38 181 ALA A N 1
ATOM 1384 C CA . ALA A 1 181 ? -14.219 5.695 -9.136 1.00 87.38 181 ALA A CA 1
ATOM 1385 C C . ALA A 1 181 ? -14.936 5.004 -7.969 1.00 87.38 181 ALA A C 1
ATOM 1387 O O . ALA A 1 181 ? -14.608 3.883 -7.577 1.00 87.38 181 ALA A O 1
ATOM 1388 N N . VAL A 1 182 ? -15.994 5.632 -7.450 1.00 85.38 182 VAL A N 1
ATOM 1389 C CA . VAL A 1 182 ? -16.844 5.025 -6.407 1.00 85.38 182 VAL A CA 1
ATOM 1390 C C . VAL A 1 182 ? -17.377 3.656 -6.849 1.00 85.38 182 VAL A C 1
ATOM 1392 O O . VAL A 1 182 ? -17.565 2.762 -6.026 1.00 85.38 182 VAL A O 1
ATOM 1395 N N . GLN A 1 183 ? -17.613 3.473 -8.150 1.00 85.88 183 GLN A N 1
ATOM 1396 C CA . GLN A 1 183 ? -18.073 2.200 -8.694 1.00 85.88 183 GLN A CA 1
ATOM 1397 C C . GLN A 1 183 ? -16.996 1.107 -8.650 1.00 85.88 183 GLN A C 1
ATOM 1399 O O . GLN A 1 183 ? -17.334 -0.058 -8.434 1.00 85.88 183 GLN A O 1
ATOM 1404 N N . ASP A 1 184 ? -15.718 1.465 -8.785 1.00 86.81 184 ASP A N 1
ATOM 1405 C CA . ASP A 1 184 ? -14.623 0.503 -8.664 1.00 86.81 184 ASP A CA 1
ATOM 1406 C C . ASP A 1 184 ? -14.546 -0.028 -7.237 1.00 86.81 184 ASP A C 1
ATOM 1408 O O . ASP A 1 184 ? -14.549 -1.242 -7.039 1.00 86.81 184 ASP A O 1
ATOM 1412 N N . TRP A 1 185 ? -14.601 0.881 -6.258 1.00 84.94 185 TRP A N 1
ATOM 1413 C CA . TRP A 1 185 ? -14.668 0.542 -4.839 1.00 84.94 185 TRP A CA 1
ATOM 1414 C C . TRP A 1 185 ? -15.837 -0.386 -4.529 1.00 84.94 185 TRP A C 1
ATOM 1416 O O . TRP A 1 185 ? -15.647 -1.430 -3.921 1.00 84.94 185 TRP A O 1
ATOM 1426 N N . LYS A 1 186 ? -17.042 -0.069 -5.009 1.00 87.25 186 LYS A N 1
ATOM 1427 C CA . LYS A 1 186 ? -18.216 -0.933 -4.809 1.00 87.25 186 LYS A CA 1
ATOM 1428 C C . LYS A 1 186 ? -18.048 -2.342 -5.354 1.00 87.25 186 LYS A C 1
ATOM 1430 O O . LYS A 1 186 ? -18.570 -3.280 -4.768 1.00 87.25 186 LYS A O 1
ATOM 1435 N N . THR A 1 187 ? -17.386 -2.457 -6.499 1.00 89.06 187 THR A N 1
ATOM 1436 C CA . THR A 1 187 ? -17.209 -3.738 -7.182 1.00 89.06 187 THR A CA 1
ATOM 1437 C C . THR A 1 187 ? -16.187 -4.605 -6.453 1.00 89.06 187 THR A C 1
ATOM 1439 O O . THR A 1 187 ? -16.352 -5.813 -6.395 1.00 89.06 187 THR A O 1
ATOM 1442 N N . GLN A 1 188 ? -15.135 -3.992 -5.907 1.00 87.75 188 GLN A N 1
ATOM 1443 C CA . GLN A 1 188 ? -13.986 -4.705 -5.344 1.00 87.75 188 GLN A CA 1
ATOM 1444 C C . GLN A 1 188 ? -14.086 -4.915 -3.834 1.00 87.75 188 GLN A C 1
ATOM 1446 O O . GLN A 1 188 ? -13.654 -5.942 -3.327 1.00 87.75 188 GLN A O 1
ATOM 1451 N N . MET A 1 189 ? -14.676 -3.968 -3.104 1.00 88.38 189 MET A N 1
ATOM 1452 C CA . MET A 1 189 ? -14.674 -3.988 -1.643 1.00 88.38 189 MET A CA 1
ATOM 1453 C C . MET A 1 189 ? -15.287 -5.255 -1.024 1.00 88.38 189 MET A C 1
ATOM 1455 O O . MET A 1 189 ? -14.731 -5.721 -0.037 1.00 88.38 189 MET A O 1
ATOM 1459 N N . PRO A 1 190 ? -16.362 -5.872 -1.563 1.00 89.62 190 PRO A N 1
ATOM 1460 C CA . PRO A 1 190 ? -16.848 -7.140 -1.020 1.00 89.62 190 PRO A CA 1
ATOM 1461 C C . PRO A 1 190 ? -15.781 -8.243 -1.012 1.00 89.62 190 PRO A C 1
ATOM 1463 O O . PRO A 1 190 ? -15.656 -8.961 -0.026 1.00 89.62 190 PRO A O 1
ATOM 1466 N N . GLU A 1 191 ? -14.983 -8.343 -2.077 1.00 89.06 191 GLU A N 1
ATOM 1467 C CA . GLU A 1 191 ? -13.897 -9.321 -2.183 1.00 89.06 191 GLU A CA 1
ATOM 1468 C C . GLU A 1 191 ? -12.727 -8.962 -1.261 1.00 89.06 191 GLU A C 1
ATOM 1470 O O . GLU A 1 191 ? -12.190 -9.836 -0.585 1.00 89.06 191 GLU A O 1
ATOM 1475 N N . VAL A 1 192 ? -12.390 -7.671 -1.151 1.00 88.94 192 VAL A N 1
ATOM 1476 C CA . VAL A 1 192 ? -11.369 -7.190 -0.207 1.00 88.94 192 VAL A CA 1
ATOM 1477 C C . VAL A 1 192 ? -11.748 -7.528 1.229 1.00 88.94 192 VAL A C 1
ATOM 1479 O O . VAL A 1 192 ? -10.934 -8.083 1.956 1.00 88.94 192 VAL A O 1
ATOM 1482 N N . LEU A 1 193 ? -12.980 -7.224 1.640 1.00 89.31 193 LEU A N 1
ATOM 1483 C CA . LEU A 1 193 ? -13.456 -7.491 2.997 1.00 89.31 193 LEU A CA 1
ATOM 1484 C C . LEU A 1 193 ? -13.524 -8.990 3.284 1.00 89.31 193 LEU A C 1
ATOM 1486 O O . LEU A 1 193 ? -13.162 -9.411 4.379 1.00 89.31 193 LEU A O 1
ATOM 1490 N N . HIS A 1 194 ? -13.945 -9.791 2.303 1.00 88.50 194 HIS A N 1
ATOM 1491 C CA . HIS A 1 194 ? -13.925 -11.245 2.422 1.00 88.50 194 HIS A CA 1
ATOM 1492 C C . HIS A 1 194 ? -12.495 -11.764 2.620 1.00 88.50 194 HIS A C 1
ATOM 1494 O O . HIS A 1 194 ? -12.239 -12.516 3.557 1.00 88.50 194 HIS A O 1
ATOM 1500 N N . MET A 1 195 ? -11.544 -11.303 1.807 1.00 88.56 195 MET A N 1
ATOM 1501 C CA . MET A 1 195 ? -10.136 -11.667 1.944 1.00 88.56 195 MET A CA 1
ATOM 1502 C C . MET A 1 195 ? -9.571 -11.240 3.304 1.00 88.56 195 MET A C 1
ATOM 1504 O O . MET A 1 195 ? -9.020 -12.075 4.013 1.00 88.56 195 MET A O 1
ATOM 1508 N N . ILE A 1 196 ? -9.791 -9.988 3.718 1.00 87.75 196 ILE A N 1
ATOM 1509 C CA . ILE A 1 196 ? -9.350 -9.469 5.020 1.00 87.75 196 ILE A CA 1
ATOM 1510 C C . ILE A 1 196 ? -9.926 -10.288 6.174 1.00 87.75 196 ILE A C 1
ATOM 1512 O O . ILE A 1 196 ? -9.218 -10.549 7.139 1.00 87.75 196 ILE A O 1
ATOM 1516 N N . SER A 1 197 ? -11.186 -10.719 6.083 1.00 87.38 197 SER A N 1
ATOM 1517 C CA . SER A 1 197 ? -11.824 -11.497 7.149 1.00 87.38 197 SER A CA 1
ATOM 1518 C C . SER A 1 197 ? -11.178 -12.865 7.394 1.00 87.38 197 SER A C 1
ATOM 1520 O O . SER A 1 197 ? -11.352 -13.429 8.471 1.00 87.38 197 SER A O 1
ATOM 1522 N N . GLY A 1 198 ? -10.438 -13.387 6.411 1.00 86.12 198 GLY A N 1
ATOM 1523 C CA . GLY A 1 198 ? -9.664 -14.621 6.530 1.00 86.12 198 GLY A CA 1
ATOM 1524 C C . GLY A 1 198 ? -8.187 -14.407 6.865 1.00 86.12 198 GLY A C 1
ATOM 1525 O O . GLY A 1 198 ? -7.476 -15.394 7.043 1.00 86.12 198 GLY A O 1
ATOM 1526 N N . LEU A 1 199 ? -7.711 -13.159 6.927 1.00 83.06 199 LEU A N 1
ATOM 1527 C CA . LEU A 1 199 ? -6.330 -12.859 7.288 1.00 83.06 199 LEU A CA 1
ATOM 1528 C C . LEU A 1 199 ? -6.173 -12.816 8.807 1.00 83.06 199 LEU A C 1
ATOM 1530 O O . LEU A 1 199 ? -6.914 -12.126 9.507 1.00 83.06 199 LEU A O 1
ATOM 1534 N N . GLU A 1 200 ? -5.139 -13.484 9.307 1.00 80.50 200 GLU A N 1
ATOM 1535 C CA . GLU A 1 200 ? -4.595 -13.144 10.615 1.00 80.50 200 GLU A CA 1
ATOM 1536 C C . GLU A 1 200 ? -3.947 -11.760 10.512 1.00 80.50 200 GLU A C 1
ATOM 1538 O O . GLU A 1 200 ? -3.203 -11.481 9.566 1.00 80.50 200 GLU A O 1
ATOM 1543 N N . ALA A 1 201 ? -4.275 -10.856 11.439 1.00 76.31 201 ALA A N 1
ATOM 1544 C CA . ALA A 1 201 ? -3.729 -9.507 11.409 1.00 76.31 201 ALA A CA 1
ATOM 1545 C C . ALA A 1 201 ? -2.198 -9.587 11.563 1.00 76.31 201 ALA A C 1
ATOM 1547 O O . ALA A 1 201 ? -1.722 -10.009 12.616 1.00 76.31 201 ALA A O 1
ATOM 1548 N N . PRO A 1 202 ? -1.405 -9.143 10.570 1.00 72.25 202 PRO A N 1
ATOM 1549 C CA . PRO A 1 202 ? 0.052 -9.289 10.611 1.00 72.25 202 PRO A CA 1
ATOM 1550 C C . PRO A 1 202 ? 0.724 -8.272 11.550 1.00 72.25 202 PRO A C 1
ATOM 1552 O O . PRO A 1 202 ? 1.941 -8.104 11.537 1.00 72.25 202 PRO A O 1
ATOM 1555 N N . PHE A 1 203 ? -0.070 -7.531 12.321 1.00 80.25 203 PHE A N 1
ATOM 1556 C CA . PHE A 1 203 ? 0.364 -6.489 13.234 1.00 80.25 203 PHE A CA 1
ATOM 1557 C C . PHE A 1 203 ? -0.538 -6.470 14.463 1.00 80.25 203 PHE A C 1
ATOM 1559 O O . PHE A 1 203 ? -1.717 -6.824 14.413 1.00 80.25 203 PHE A O 1
ATOM 1566 N N . GLU A 1 204 ? 0.008 -5.975 15.567 1.00 85.56 204 GLU A N 1
ATOM 1567 C CA . GLU A 1 204 ? -0.775 -5.788 16.777 1.00 85.56 204 GLU A CA 1
ATOM 1568 C C . GLU A 1 204 ? -1.769 -4.632 16.623 1.00 85.56 204 GLU A C 1
ATOM 1570 O O . GLU A 1 204 ? -1.467 -3.583 16.040 1.00 85.56 204 GLU A O 1
ATOM 1575 N N . VAL A 1 205 ? -2.959 -4.812 17.195 1.00 88.81 205 VAL A N 1
ATOM 1576 C CA . VAL A 1 205 ? -4.010 -3.795 17.230 1.00 88.81 205 VAL A CA 1
ATOM 1577 C C . VAL A 1 205 ? -4.062 -3.167 18.619 1.00 88.81 205 VAL A C 1
ATOM 1579 O O . VAL A 1 205 ? -4.165 -3.858 19.630 1.00 88.81 205 VAL A O 1
ATOM 1582 N N . PHE A 1 206 ? -4.002 -1.839 18.669 1.00 92.25 206 PHE A N 1
ATOM 1583 C CA . PHE A 1 206 ? -4.243 -1.053 19.872 1.00 92.25 206 PHE A CA 1
ATOM 1584 C C . PHE A 1 206 ? -5.655 -0.479 19.795 1.00 92.25 206 PHE A C 1
ATOM 1586 O O . PHE A 1 206 ? -5.953 0.326 18.919 1.00 92.25 206 PHE A O 1
ATOM 1593 N N . MET A 1 207 ? -6.542 -0.911 20.685 1.00 93.19 207 MET A N 1
ATOM 1594 C CA . MET A 1 207 ? -7.907 -0.395 20.742 1.00 93.19 207 MET A CA 1
ATOM 1595 C C . MET A 1 207 ? -7.993 0.754 21.744 1.00 93.19 207 MET A C 1
ATOM 1597 O O . MET A 1 207 ? -7.462 0.640 22.846 1.00 93.19 207 MET A O 1
ATOM 1601 N N . ALA A 1 208 ? -8.693 1.830 21.386 1.00 92.19 208 ALA A N 1
ATOM 1602 C CA . ALA A 1 208 ? -8.993 2.925 22.308 1.00 92.19 208 ALA A CA 1
ATOM 1603 C C . ALA A 1 208 ? -10.439 3.416 22.140 1.00 92.19 208 ALA A C 1
ATOM 1605 O O . ALA A 1 208 ? -10.953 3.420 21.014 1.00 92.19 208 ALA A O 1
ATOM 1606 N N . PRO A 1 209 ? -11.109 3.865 23.215 1.00 93.25 209 PRO A N 1
ATOM 1607 C CA . PRO A 1 209 ? -12.413 4.500 23.091 1.00 93.25 209 PRO A CA 1
ATOM 1608 C C . PRO A 1 209 ? -12.304 5.820 22.321 1.00 93.25 209 PRO A C 1
ATOM 1610 O O . PRO A 1 209 ? -11.314 6.550 22.418 1.00 93.25 209 PRO A O 1
ATOM 1613 N N . LEU A 1 210 ? -13.367 6.185 21.601 1.00 90.44 210 LEU A N 1
ATOM 1614 C CA . LEU A 1 210 ? -13.438 7.479 20.910 1.00 90.44 210 LEU A CA 1
ATOM 1615 C C . LEU A 1 210 ? -13.252 8.678 21.857 1.00 90.44 210 LEU A C 1
ATOM 1617 O O . LEU A 1 210 ? -12.694 9.694 21.445 1.00 90.44 210 LEU A O 1
ATOM 1621 N N . SER A 1 211 ? -13.675 8.566 23.120 1.00 92.56 211 SER A N 1
ATOM 1622 C CA . SER A 1 211 ? -13.475 9.601 24.147 1.00 92.56 211 SER A CA 1
ATOM 1623 C C . SER A 1 211 ? -12.002 9.873 24.461 1.00 92.56 211 SER A C 1
ATOM 1625 O O . SER A 1 211 ? -11.672 10.986 24.864 1.00 92.56 211 SER A O 1
ATOM 1627 N N . GLU A 1 212 ? -11.118 8.900 24.239 1.00 93.25 212 GLU A N 1
ATOM 1628 C CA . GLU A 1 212 ? -9.685 8.983 24.544 1.00 93.25 212 GLU A CA 1
ATOM 1629 C C . GLU A 1 212 ? -8.822 9.081 23.283 1.00 93.25 212 GLU A C 1
ATOM 1631 O O . GLU A 1 212 ? -7.597 9.003 23.362 1.00 93.25 212 GLU A O 1
ATOM 1636 N N . VAL A 1 213 ? -9.425 9.279 22.103 1.00 91.75 213 VAL A N 1
ATOM 1637 C CA . VAL A 1 213 ? -8.690 9.259 20.828 1.00 91.75 213 VAL A CA 1
ATOM 1638 C C . VAL A 1 213 ? -7.506 10.227 20.817 1.00 91.75 213 VAL A C 1
ATOM 1640 O O . VAL A 1 213 ? -6.458 9.882 20.291 1.00 91.75 213 VAL A O 1
ATOM 1643 N N . ALA A 1 214 ? -7.633 11.404 21.435 1.00 90.31 214 ALA A N 1
ATOM 1644 C CA . ALA A 1 214 ? -6.562 12.398 21.470 1.00 90.31 214 ALA A CA 1
ATOM 1645 C C . ALA A 1 214 ? -5.330 11.910 22.253 1.00 90.31 214 ALA A C 1
ATOM 1647 O O . ALA A 1 214 ? -4.209 12.051 21.774 1.00 90.31 214 ALA A O 1
ATOM 1648 N N . SER A 1 215 ? -5.527 11.306 23.429 1.00 91.81 215 SER A N 1
ATOM 1649 C CA . SER A 1 215 ? -4.433 10.744 24.230 1.00 91.81 215 SER A CA 1
ATOM 1650 C C . SER A 1 215 ? -3.901 9.443 23.635 1.00 91.81 215 SER A C 1
ATOM 1652 O O . SER A 1 215 ? -2.693 9.226 23.618 1.00 91.81 215 SER A O 1
ATOM 1654 N N . ALA A 1 216 ? -4.784 8.598 23.096 1.00 91.19 216 ALA A N 1
ATOM 1655 C CA . ALA A 1 216 ? -4.405 7.360 22.427 1.00 91.19 216 ALA A CA 1
ATOM 1656 C C . ALA A 1 216 ? -3.535 7.630 21.192 1.00 91.19 216 ALA A C 1
ATOM 1658 O O . ALA A 1 216 ? -2.564 6.915 20.966 1.00 91.19 216 ALA A O 1
ATOM 1659 N N . TRP A 1 217 ? -3.840 8.684 20.431 1.00 88.88 217 TRP A N 1
ATOM 1660 C CA . TRP A 1 217 ? -3.098 9.072 19.230 1.00 88.88 217 TRP A CA 1
ATOM 1661 C C . TRP A 1 217 ? -1.622 9.387 19.495 1.00 88.88 217 TRP A C 1
ATOM 1663 O O . TRP A 1 217 ? -0.758 9.025 18.700 1.00 88.88 217 TRP A O 1
ATOM 1673 N N . GLU A 1 218 ? -1.339 10.052 20.614 1.00 88.94 218 GLU A N 1
ATOM 1674 C CA . GLU A 1 218 ? 0.017 10.457 21.009 1.00 88.94 218 GLU A CA 1
ATOM 1675 C C . GLU A 1 218 ? 0.743 9.386 21.839 1.00 88.94 218 GLU A C 1
ATOM 1677 O O . GLU A 1 218 ? 1.897 9.573 22.223 1.00 88.94 218 GLU A O 1
ATOM 1682 N N . SER A 1 219 ? 0.080 8.265 22.136 1.00 90.69 219 SER A N 1
ATOM 1683 C CA . SER A 1 219 ? 0.675 7.180 22.912 1.00 90.69 219 SER A CA 1
ATOM 1684 C C . SER A 1 219 ? 1.757 6.443 22.123 1.00 90.69 219 SER A C 1
ATOM 1686 O O . SER A 1 219 ? 1.664 6.271 20.907 1.00 90.69 219 SER A O 1
ATOM 1688 N N . GLU A 1 220 ? 2.753 5.919 22.837 1.00 88.94 220 GLU A N 1
ATOM 1689 C CA . GLU A 1 220 ? 3.775 5.046 22.256 1.00 88.94 220 GLU A CA 1
ATOM 1690 C C . GLU A 1 220 ? 3.148 3.817 21.581 1.00 88.94 220 GLU A C 1
ATOM 1692 O O . GLU A 1 220 ? 3.547 3.442 20.482 1.00 88.94 220 GLU A O 1
ATOM 1697 N N . ALA A 1 221 ? 2.087 3.256 22.173 1.00 87.31 221 ALA A N 1
ATOM 1698 C CA . ALA A 1 221 ? 1.352 2.131 21.604 1.00 87.31 221 ALA A CA 1
ATOM 1699 C C . ALA A 1 221 ? 0.818 2.429 20.195 1.00 87.31 221 ALA A C 1
ATOM 1701 O O . ALA A 1 221 ? 0.882 1.559 19.334 1.00 87.31 221 ALA A O 1
ATOM 1702 N N . ALA A 1 222 ? 0.345 3.647 19.922 1.00 85.50 222 ALA A N 1
ATOM 1703 C CA . ALA A 1 222 ? -0.147 4.018 18.597 1.00 85.50 222 ALA A CA 1
ATOM 1704 C C . ALA A 1 222 ? 0.978 4.244 17.566 1.00 85.50 222 ALA A C 1
ATOM 1706 O O . ALA A 1 222 ? 0.706 4.225 16.367 1.00 85.50 222 ALA A O 1
ATOM 1707 N N . LEU A 1 223 ? 2.233 4.423 18.004 1.00 78.88 223 LEU A N 1
ATOM 1708 C CA . LEU A 1 223 ? 3.405 4.495 17.118 1.00 78.88 223 LEU A CA 1
ATOM 1709 C C . LEU A 1 223 ? 3.803 3.122 16.570 1.00 78.88 223 LEU A C 1
ATOM 1711 O O . LEU A 1 223 ? 4.268 3.029 15.437 1.00 78.88 223 LEU A O 1
ATOM 1715 N N . ILE A 1 224 ? 3.640 2.075 17.382 1.00 80.12 224 ILE A N 1
ATOM 1716 C CA . ILE A 1 224 ? 4.101 0.717 17.062 1.00 80.12 224 ILE A CA 1
ATOM 1717 C C . ILE A 1 224 ? 2.962 -0.243 16.687 1.00 80.12 224 ILE A C 1
ATOM 1719 O O . ILE A 1 224 ? 3.199 -1.216 15.977 1.00 80.12 224 ILE A O 1
ATOM 1723 N N . LYS A 1 225 ? 1.727 0.028 17.127 1.00 86.38 225 LYS A N 1
ATOM 1724 C CA . LYS A 1 225 ? 0.535 -0.795 16.874 1.00 86.38 225 LYS A CA 1
ATOM 1725 C C . LYS A 1 225 ? -0.478 -0.040 16.028 1.00 86.38 225 LYS A C 1
ATOM 1727 O O . LYS A 1 225 ? -0.531 1.190 16.003 1.00 86.38 225 LYS A O 1
ATOM 1732 N N . ARG A 1 226 ? -1.364 -0.784 15.372 1.00 86.94 226 ARG A N 1
ATOM 1733 C CA . ARG A 1 226 ? -2.461 -0.197 14.605 1.00 86.94 226 ARG A CA 1
ATOM 1734 C C . ARG A 1 226 ? -3.565 0.275 15.549 1.00 86.94 226 ARG A C 1
ATOM 1736 O O . ARG A 1 226 ? -4.266 -0.546 16.130 1.00 86.94 226 ARG A O 1
ATOM 1743 N N . LEU A 1 227 ? -3.736 1.590 15.680 1.00 89.94 227 LEU A N 1
ATOM 1744 C CA . LEU A 1 227 ? -4.820 2.169 16.476 1.00 89.94 227 LEU A CA 1
ATOM 1745 C C . LEU A 1 227 ? -6.187 1.942 15.805 1.00 89.94 227 LEU A C 1
ATOM 1747 O O . LEU A 1 227 ? -6.415 2.405 14.685 1.00 89.94 227 LEU A O 1
ATOM 1751 N N . VAL A 1 228 ? -7.106 1.282 16.510 1.00 90.69 228 VAL A N 1
ATOM 1752 C CA . VAL A 1 228 ? -8.529 1.176 16.162 1.00 90.69 228 VAL A CA 1
ATOM 1753 C C . VAL A 1 228 ? -9.342 1.894 17.228 1.00 90.69 228 VAL A C 1
ATOM 1755 O O . VAL A 1 228 ? -9.265 1.583 18.415 1.00 90.69 228 VAL A O 1
ATOM 1758 N N . VAL A 1 229 ? -10.131 2.873 16.797 1.00 90.31 229 VAL A N 1
ATOM 1759 C CA . VAL A 1 229 ? -10.967 3.665 17.698 1.00 90.31 229 VAL A CA 1
ATOM 1760 C C . VAL A 1 229 ? -12.361 3.055 17.753 1.00 90.31 229 VAL A C 1
ATOM 1762 O O . VAL A 1 229 ? -13.012 2.921 16.717 1.00 90.31 229 VAL A O 1
ATOM 1765 N N . ILE A 1 230 ? -12.823 2.713 18.954 1.00 89.88 230 ILE A N 1
ATOM 1766 C CA . ILE A 1 230 ? -14.121 2.074 19.175 1.00 89.88 230 ILE A CA 1
ATOM 1767 C C . ILE A 1 230 ? -15.104 3.110 19.738 1.00 89.88 230 ILE A C 1
ATOM 1769 O O . ILE A 1 230 ? -1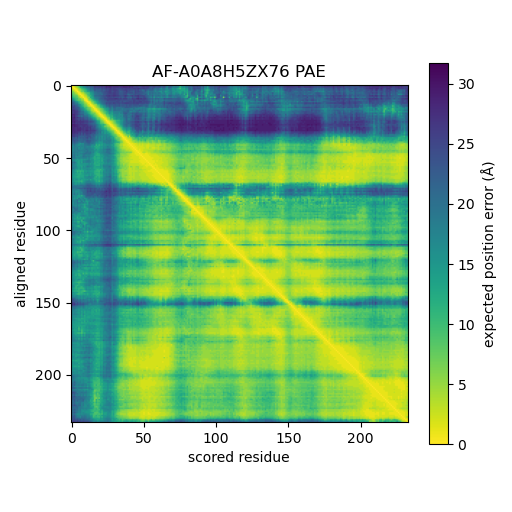4.883 3.662 20.822 1.00 89.88 230 ILE A O 1
ATOM 1773 N N . PRO A 1 231 ? -16.196 3.422 19.019 1.00 85.50 231 PRO A N 1
ATOM 1774 C CA . PRO A 1 231 ? -17.252 4.265 19.560 1.00 85.50 231 PRO A CA 1
ATOM 1775 C C . PRO A 1 231 ? -17.973 3.551 20.713 1.00 85.50 231 PRO A C 1
ATOM 1777 O O . PRO A 1 231 ? -18.563 2.496 20.503 1.00 85.50 231 PRO A O 1
ATOM 1780 N N . GLY A 1 232 ? -17.965 4.149 21.908 1.00 77.94 232 GLY A N 1
ATOM 1781 C CA . GLY A 1 232 ? -18.744 3.662 23.055 1.00 77.94 232 GLY A CA 1
ATOM 1782 C C . GLY A 1 232 ? -18.163 2.450 23.790 1.00 77.94 232 GLY A C 1
ATOM 1783 O O . GLY A 1 232 ? -18.941 1.720 24.403 1.00 77.94 232 GLY A O 1
ATOM 1784 N N . LEU A 1 233 ? -16.843 2.237 23.702 1.00 68.81 233 LEU A N 1
ATOM 1785 C CA . LEU A 1 233 ? -16.123 1.334 24.607 1.00 68.81 233 LEU A CA 1
ATOM 1786 C C . LEU A 1 233 ? -16.197 1.836 26.060 1.00 68.81 233 LEU A C 1
ATOM 1788 O O . LEU A 1 233 ? -16.198 3.078 26.2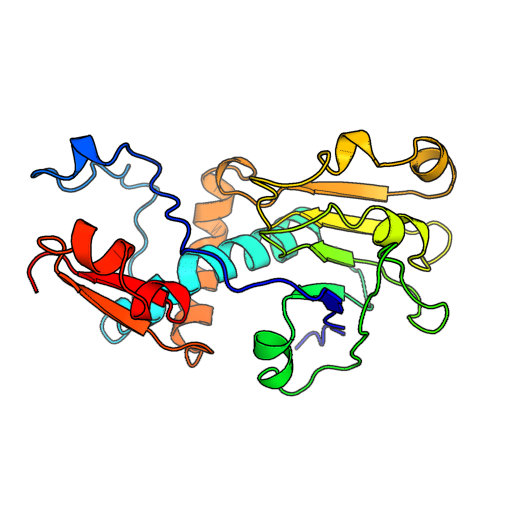38 1.00 68.81 233 LEU A O 1
#

pLDDT: mean 74.15, std 19.26, range [24.61, 93.25]